Protein AF-A0AAD4M989-F1 (afdb_monomer)

Organism: NCBI:txid376703

InterPro domains:
  IPR032474 Protein argonaute, N-terminal [PF16486] (42-144)

Mean predicted aligned error: 13.22 Å

Structure (mmCIF, N/CA/C/O backbone):
data_AF-A0AAD4M989-F1
#
_entry.id   AF-A0AAD4M989-F1
#
loop_
_atom_site.group_PDB
_atom_site.id
_atom_site.type_symbol
_atom_site.label_atom_id
_atom_site.label_alt_id
_atom_site.label_comp_id
_atom_site.label_asym_id
_atom_site.label_entity_id
_atom_site.label_seq_id
_atom_site.pdbx_PDB_ins_code
_atom_site.Cartn_x
_atom_site.Cartn_y
_atom_site.Cartn_z
_atom_site.occupancy
_atom_site.B_iso_or_equiv
_atom_site.auth_seq_id
_atom_site.auth_comp_id
_atom_site.auth_asym_id
_atom_site.auth_atom_id
_atom_site.pdbx_PDB_model_num
ATOM 1 N N . MET A 1 1 ? 25.998 6.256 -43.152 1.00 33.91 1 MET A N 1
ATOM 2 C CA . MET A 1 1 ? 26.712 5.054 -42.672 1.00 33.91 1 MET A CA 1
ATOM 3 C C . MET A 1 1 ? 26.173 4.771 -41.276 1.00 33.91 1 MET A C 1
ATOM 5 O O . MET A 1 1 ? 26.573 5.431 -40.330 1.00 33.91 1 MET A O 1
ATOM 9 N N . THR A 1 2 ? 25.138 3.936 -41.175 1.00 32.34 2 THR A N 1
ATOM 10 C CA . THR A 1 2 ? 24.355 3.760 -39.940 1.00 32.34 2 THR A CA 1
ATOM 11 C C . THR A 1 2 ? 24.764 2.438 -39.306 1.00 32.34 2 THR A C 1
ATOM 13 O O . THR A 1 2 ? 24.527 1.381 -39.882 1.00 32.34 2 THR A O 1
ATOM 16 N N . VAL A 1 3 ? 25.445 2.500 -38.164 1.00 32.88 3 VAL A N 1
ATOM 17 C CA . VAL A 1 3 ? 25.962 1.323 -37.456 1.00 32.88 3 VAL A CA 1
ATOM 18 C C . VAL A 1 3 ? 24.853 0.767 -36.564 1.00 32.88 3 VAL A C 1
ATOM 20 O O . VAL A 1 3 ? 24.544 1.344 -35.525 1.00 32.88 3 VAL A O 1
ATOM 23 N N . SER A 1 4 ? 24.231 -0.343 -36.970 1.00 34.22 4 SER A N 1
ATOM 24 C CA . SER A 1 4 ? 23.352 -1.128 -36.098 1.00 34.22 4 SER A CA 1
ATOM 25 C C . SER A 1 4 ? 24.195 -2.086 -35.258 1.00 34.22 4 SER A C 1
ATOM 27 O O . SER A 1 4 ? 24.933 -2.904 -35.809 1.00 34.22 4 SER A O 1
ATOM 29 N N . LEU A 1 5 ? 24.085 -2.003 -33.933 1.00 33.62 5 LEU A N 1
ATOM 30 C CA . LEU A 1 5 ? 24.756 -2.934 -33.026 1.00 33.62 5 LEU A CA 1
ATOM 31 C C . LEU A 1 5 ? 24.128 -4.339 -33.132 1.00 33.62 5 LEU A C 1
ATOM 33 O O . LEU A 1 5 ? 22.901 -4.450 -33.173 1.00 33.62 5 LEU A O 1
ATOM 37 N N . PRO A 1 6 ? 24.933 -5.417 -33.154 1.00 37.16 6 PRO A N 1
ATOM 38 C CA . PRO A 1 6 ? 24.417 -6.775 -33.254 1.00 37.16 6 PRO A CA 1
ATOM 39 C C . PRO A 1 6 ? 23.779 -7.226 -31.932 1.00 37.16 6 PRO A C 1
ATOM 41 O O . PRO A 1 6 ? 24.399 -7.180 -30.867 1.00 37.16 6 PRO A O 1
ATOM 44 N N . VAL A 1 7 ? 22.539 -7.711 -32.010 1.00 48.78 7 VAL A N 1
ATOM 45 C CA . VAL A 1 7 ? 21.840 -8.375 -30.902 1.00 48.78 7 VAL A CA 1
ATOM 46 C C . VAL A 1 7 ? 22.445 -9.771 -30.715 1.00 48.78 7 VAL A C 1
ATOM 48 O O . VAL A 1 7 ? 22.460 -10.577 -31.644 1.00 48.78 7 VAL A O 1
ATOM 51 N N . ARG A 1 8 ? 22.975 -10.057 -29.518 1.00 39.03 8 ARG A N 1
ATOM 52 C CA . ARG A 1 8 ? 23.559 -11.367 -29.175 1.00 39.03 8 ARG A CA 1
ATOM 53 C C . ARG A 1 8 ? 22.481 -12.464 -29.186 1.00 39.03 8 ARG A C 1
ATOM 55 O O . ARG A 1 8 ? 21.435 -12.266 -28.566 1.00 39.03 8 ARG A O 1
ATOM 62 N N . PRO A 1 9 ? 22.724 -13.629 -29.811 1.00 46.66 9 PRO A N 1
ATOM 63 C CA . PRO A 1 9 ? 21.763 -14.719 -29.805 1.00 46.66 9 PRO A CA 1
ATOM 64 C C . PRO A 1 9 ? 21.856 -15.526 -28.504 1.00 46.66 9 PRO A C 1
ATOM 66 O O . PRO A 1 9 ? 22.945 -15.832 -28.022 1.00 46.66 9 PRO A O 1
ATOM 69 N N . GLY A 1 10 ? 20.690 -15.926 -27.990 1.00 51.00 10 GLY A N 1
ATOM 70 C CA . GLY A 1 10 ? 20.544 -17.116 -27.153 1.00 51.00 10 GLY A CA 1
ATOM 71 C C . GLY A 1 10 ? 20.630 -16.924 -25.639 1.00 51.00 10 GLY A C 1
ATOM 72 O O . GLY A 1 10 ? 21.523 -17.467 -25.003 1.00 51.00 10 GLY A O 1
ATOM 73 N N . PHE A 1 11 ? 19.622 -16.289 -25.039 1.00 40.22 11 PHE A N 1
ATOM 74 C CA . PHE A 1 11 ? 19.143 -16.703 -23.717 1.00 40.22 11 PHE A CA 1
ATOM 75 C C . PHE A 1 11 ? 17.651 -17.007 -23.837 1.00 40.22 11 PHE A C 1
ATOM 77 O O . PHE A 1 11 ? 16.871 -16.150 -24.251 1.00 40.22 11 PHE A O 1
ATOM 84 N N . ARG A 1 12 ? 17.248 -18.243 -23.514 1.00 35.94 12 ARG A N 1
ATOM 85 C CA . ARG A 1 12 ? 15.832 -18.576 -23.328 1.00 35.94 12 ARG A CA 1
ATOM 86 C C . ARG A 1 12 ? 15.358 -17.808 -22.100 1.00 35.94 12 ARG A C 1
ATOM 88 O O . ARG A 1 12 ? 15.589 -18.239 -20.973 1.00 35.94 12 ARG A O 1
ATOM 95 N N . PHE A 1 13 ? 14.753 -16.648 -22.320 1.00 40.03 13 PHE A N 1
ATOM 96 C CA . PHE A 1 13 ? 14.030 -15.951 -21.272 1.00 40.03 13 PHE A CA 1
ATOM 97 C C . PHE A 1 13 ? 12.900 -16.877 -20.826 1.00 40.03 13 PHE A C 1
ATOM 99 O O . PHE A 1 13 ? 12.037 -17.238 -21.623 1.00 40.03 13 PHE A O 1
ATOM 106 N N . PHE A 1 14 ? 12.919 -17.292 -19.559 1.00 35.47 14 PHE A N 1
ATOM 107 C CA . PHE A 1 14 ? 11.687 -17.709 -18.905 1.00 35.47 14 PHE A CA 1
ATOM 108 C C . PHE A 1 14 ? 10.694 -16.567 -19.118 1.00 35.47 14 PHE A C 1
ATOM 110 O O . PHE A 1 14 ? 10.948 -15.444 -18.677 1.00 35.47 14 PHE A O 1
ATOM 117 N N . GLU A 1 15 ? 9.615 -16.829 -19.853 1.00 40.53 15 GLU A N 1
ATOM 118 C CA . GLU A 1 15 ? 8.583 -15.846 -20.168 1.00 40.53 15 GLU A CA 1
ATOM 119 C C . GLU A 1 15 ? 7.750 -15.592 -18.900 1.00 40.53 15 GLU A C 1
ATOM 121 O O . GLU A 1 15 ? 6.617 -16.035 -18.728 1.00 40.53 15 GLU A O 1
ATOM 126 N N . LEU A 1 16 ? 8.370 -14.925 -17.927 1.00 47.59 16 LEU A N 1
ATOM 127 C CA . LEU A 1 16 ? 7.715 -14.428 -16.732 1.00 47.59 16 LEU A CA 1
ATOM 128 C C . LEU A 1 16 ? 6.829 -13.272 -17.179 1.00 47.59 16 LEU A C 1
ATOM 130 O O . LEU A 1 16 ? 7.288 -12.141 -17.342 1.00 47.59 16 LEU A O 1
ATOM 134 N N . HIS A 1 17 ? 5.550 -13.568 -17.399 1.00 59.62 17 HIS A N 1
ATOM 135 C CA . HIS A 1 17 ? 4.503 -12.569 -17.584 1.00 59.62 17 HIS A CA 1
ATOM 136 C C . HIS A 1 17 ? 4.255 -11.833 -16.262 1.00 59.62 17 HIS A C 1
ATOM 138 O O . HIS A 1 17 ? 3.246 -12.040 -15.587 1.00 59.62 17 HIS A O 1
ATOM 144 N N . LEU A 1 18 ? 5.195 -10.971 -15.868 1.00 67.81 18 LEU A N 1
ATOM 145 C CA . LEU A 1 18 ? 5.050 -10.154 -14.674 1.00 67.81 18 LEU A CA 1
ATOM 146 C C . LEU A 1 18 ? 4.124 -8.977 -14.989 1.00 67.81 18 LEU A C 1
ATOM 148 O O . LEU A 1 18 ? 4.483 -8.044 -15.716 1.00 67.81 18 LEU A O 1
ATOM 152 N N . ARG A 1 19 ? 2.909 -9.039 -14.442 1.00 76.94 19 ARG A N 1
ATOM 153 C CA . ARG A 1 19 ? 1.973 -7.915 -14.431 1.00 76.94 19 ARG A CA 1
ATOM 154 C C . ARG A 1 19 ? 2.134 -7.151 -13.131 1.00 76.94 19 ARG A C 1
ATOM 156 O O . ARG A 1 19 ? 1.837 -7.671 -12.056 1.00 76.94 19 ARG A O 1
ATOM 163 N N . LEU A 1 20 ? 2.596 -5.919 -13.254 1.00 80.81 20 LEU A N 1
ATOM 164 C CA . LEU A 1 20 ? 2.723 -4.987 -12.154 1.00 80.81 20 LEU A CA 1
ATOM 165 C C . LEU A 1 20 ? 1.512 -4.065 -12.145 1.00 80.81 20 LEU A C 1
ATOM 167 O O . LEU A 1 20 ? 1.184 -3.463 -13.166 1.00 80.81 20 LEU A O 1
ATOM 171 N N . ILE A 1 21 ? 0.861 -3.922 -11.000 1.00 82.81 21 ILE A N 1
ATOM 172 C CA . ILE A 1 21 ? -0.245 -2.979 -10.852 1.00 82.81 21 ILE A CA 1
ATOM 173 C C . ILE A 1 21 ? 0.175 -1.882 -9.893 1.00 82.81 21 ILE A C 1
ATOM 175 O O . ILE A 1 21 ? 0.617 -2.154 -8.778 1.00 82.81 21 ILE A O 1
ATOM 179 N N . LEU A 1 22 ? 0.030 -0.644 -10.358 1.00 83.19 22 LEU A N 1
ATOM 180 C CA . LEU A 1 22 ? 0.234 0.555 -9.566 1.00 83.19 22 LEU A CA 1
ATOM 181 C C . LEU A 1 22 ? -1.104 0.993 -8.975 1.00 83.19 22 LEU A C 1
ATOM 183 O O . LEU A 1 22 ? -2.080 1.238 -9.692 1.00 83.19 22 LEU A O 1
ATOM 187 N N . VAL A 1 23 ? -1.112 1.126 -7.658 1.00 82.75 23 VAL A N 1
ATOM 188 C CA . VAL A 1 23 ? -2.238 1.580 -6.855 1.00 82.75 23 VAL A CA 1
ATOM 189 C C . VAL A 1 23 ? -1.796 2.808 -6.072 1.00 82.75 23 VAL A C 1
ATOM 191 O O . VAL A 1 23 ? -0.762 2.794 -5.402 1.00 82.75 23 VAL A O 1
ATOM 194 N N . THR A 1 24 ? -2.586 3.874 -6.135 1.00 86.25 24 THR A N 1
ATOM 195 C CA . THR A 1 24 ? -2.405 5.028 -5.259 1.00 86.25 24 THR A CA 1
ATOM 196 C C . THR A 1 24 ? -3.097 4.780 -3.931 1.00 86.25 24 THR A C 1
ATOM 198 O O . THR A 1 24 ? -4.236 4.316 -3.878 1.00 86.25 24 THR A O 1
ATOM 201 N N . VAL A 1 25 ? -2.385 5.112 -2.863 1.00 83.06 25 VAL A N 1
ATOM 202 C CA . VAL A 1 25 ? -2.817 5.019 -1.476 1.00 83.06 25 VAL A CA 1
ATOM 203 C C . VAL A 1 25 ? -3.028 6.426 -0.943 1.00 83.06 25 VAL A C 1
ATOM 205 O O . VAL A 1 25 ? -2.108 7.245 -0.940 1.00 83.06 25 VAL A O 1
ATOM 208 N N . VAL A 1 26 ? -4.232 6.683 -0.445 1.00 84.69 26 VAL A N 1
ATOM 209 C CA . VAL A 1 26 ? -4.550 7.867 0.354 1.00 84.69 26 VAL A CA 1
ATOM 210 C C . VAL A 1 26 ? -4.881 7.397 1.760 1.00 84.69 26 VAL A C 1
ATOM 212 O O . VAL A 1 26 ? -5.740 6.534 1.940 1.00 84.69 26 VAL A O 1
ATOM 215 N N . ILE A 1 27 ? -4.174 7.935 2.751 1.00 81.44 27 ILE A N 1
ATOM 216 C CA . ILE A 1 27 ? -4.373 7.598 4.159 1.00 81.44 27 ILE A CA 1
ATOM 217 C C . ILE A 1 27 ? -4.834 8.859 4.883 1.00 81.44 27 ILE A C 1
ATOM 219 O O . ILE A 1 27 ? -4.138 9.871 4.878 1.00 81.44 27 ILE A O 1
ATOM 223 N N . SER A 1 28 ? -5.990 8.780 5.533 1.00 82.75 28 SER A N 1
ATOM 224 C CA . SER A 1 28 ? -6.581 9.881 6.296 1.00 82.75 28 SER A CA 1
ATOM 225 C C . SER A 1 28 ? -6.987 9.401 7.695 1.00 82.75 28 SER A C 1
ATOM 227 O O . SER A 1 28 ? -7.548 8.305 7.809 1.00 82.75 28 SER A O 1
ATOM 229 N N . PRO A 1 29 ? -6.745 10.171 8.770 1.00 80.25 29 PRO A N 1
ATOM 230 C CA . PRO A 1 29 ? -7.261 9.834 10.093 1.00 80.25 29 PRO A CA 1
ATOM 231 C C . PRO A 1 29 ? -8.792 9.858 10.087 1.00 80.25 29 PRO A C 1
ATOM 233 O O . PRO A 1 29 ? -9.394 10.753 9.505 1.00 80.25 29 PRO A O 1
ATOM 236 N N . VAL A 1 30 ? -9.434 8.908 10.770 1.00 78.94 30 VAL A N 1
ATOM 237 C CA . VAL A 1 30 ? -10.907 8.873 10.867 1.00 78.94 30 VAL A CA 1
ATOM 238 C C . VAL A 1 30 ? -11.438 9.971 11.800 1.00 78.94 30 VAL A C 1
ATOM 240 O O . VAL A 1 30 ? -12.554 10.446 11.620 1.00 78.94 30 VAL A O 1
ATOM 243 N N . ALA A 1 31 ? -10.641 10.377 12.793 1.00 68.88 31 ALA A N 1
ATOM 244 C CA . ALA A 1 31 ? -11.017 11.370 13.801 1.00 68.88 31 ALA A CA 1
ATOM 245 C C . ALA A 1 31 ? -10.869 12.835 13.343 1.00 68.88 31 ALA A C 1
ATOM 247 O O . ALA A 1 31 ? -11.414 13.731 13.985 1.00 68.88 31 ALA A O 1
ATOM 248 N N . GLU A 1 32 ? -10.117 13.099 12.272 1.00 58.28 32 GLU A N 1
ATOM 249 C CA . GLU A 1 32 ? -9.913 14.454 11.750 1.00 58.28 32 GLU A CA 1
ATOM 250 C C . GLU A 1 32 ? -10.941 14.778 10.659 1.00 58.28 32 GLU A C 1
ATOM 252 O O . GLU A 1 32 ? -11.488 13.879 10.021 1.00 58.28 32 GLU A O 1
ATOM 257 N N . ARG A 1 33 ? -11.236 16.073 10.466 1.00 57.25 33 ARG A N 1
ATOM 258 C CA . ARG A 1 33 ? -12.251 16.546 9.507 1.00 57.25 33 ARG A CA 1
ATOM 259 C C . ARG A 1 33 ? -12.088 15.846 8.144 1.00 57.25 33 ARG A C 1
ATOM 261 O O . ARG A 1 33 ? -10.970 15.828 7.621 1.00 57.25 33 ARG A O 1
ATOM 268 N N . PRO A 1 34 ? -13.174 15.314 7.549 1.00 51.75 34 PRO A N 1
ATOM 269 C CA . PRO A 1 34 ? -13.103 14.656 6.250 1.00 51.75 34 PRO A CA 1
ATOM 270 C C . PRO A 1 34 ? -12.518 15.626 5.214 1.00 51.75 34 PRO A C 1
ATOM 272 O O . PRO A 1 34 ? -13.030 16.729 5.044 1.00 51.75 34 PRO A O 1
ATOM 275 N N . GLY A 1 35 ? -11.425 15.224 4.557 1.00 53.75 35 GLY A N 1
ATOM 276 C CA . GLY A 1 35 ? -10.791 15.990 3.476 1.00 53.75 35 GLY A CA 1
ATOM 277 C C . GLY A 1 35 ? -9.409 16.580 3.773 1.00 53.75 35 GLY A C 1
ATOM 278 O O . GLY A 1 35 ? -8.826 17.183 2.875 1.00 53.75 35 GLY A O 1
ATOM 279 N N . ARG A 1 36 ? -8.846 16.409 4.980 1.00 58.91 36 ARG A N 1
ATOM 280 C CA . ARG A 1 36 ? -7.435 16.751 5.227 1.00 58.91 36 ARG A CA 1
ATOM 281 C C . ARG A 1 36 ? -6.552 15.520 5.032 1.00 58.91 36 ARG A C 1
ATOM 283 O O . ARG A 1 36 ? -6.504 14.641 5.890 1.00 58.91 36 ARG A O 1
ATOM 290 N N . ASP A 1 37 ? -5.840 15.481 3.911 1.00 59.16 37 ASP A N 1
ATOM 291 C CA . ASP A 1 37 ? -4.733 14.546 3.721 1.00 59.16 37 ASP A CA 1
ATOM 292 C C . ASP A 1 37 ? -3.672 14.856 4.781 1.00 59.16 37 ASP A C 1
ATOM 294 O O . ASP A 1 37 ? -3.070 15.933 4.789 1.00 59.16 37 ASP A O 1
ATOM 298 N N . VAL A 1 38 ? -3.464 13.928 5.711 1.00 64.50 38 VAL A N 1
ATOM 299 C CA . VAL A 1 38 ? -2.363 14.042 6.663 1.00 64.50 38 VAL A CA 1
ATOM 300 C C . VAL A 1 38 ? -1.123 13.504 5.979 1.00 64.50 38 VAL A C 1
ATOM 302 O O . VAL A 1 38 ? -1.069 12.335 5.594 1.00 64.50 38 VAL A O 1
ATOM 305 N N . GLU A 1 39 ? -0.114 14.358 5.827 1.00 66.06 39 GLU A N 1
ATOM 306 C CA . GLU A 1 39 ? 1.196 13.926 5.359 1.00 66.06 39 GLU A CA 1
ATOM 307 C C . GLU A 1 39 ? 1.836 13.051 6.445 1.00 66.06 39 GLU A C 1
ATOM 309 O O . GLU A 1 39 ? 2.411 13.521 7.427 1.00 66.06 39 GLU A O 1
ATOM 314 N N . LEU A 1 40 ? 1.637 11.739 6.321 1.00 70.38 40 LEU A N 1
ATOM 315 C CA . LEU A 1 40 ? 2.178 10.767 7.257 1.00 70.38 40 LEU A CA 1
ATOM 316 C C . LEU A 1 40 ? 3.672 10.584 7.011 1.00 70.38 40 LEU A C 1
ATOM 318 O O . LEU A 1 40 ? 4.133 10.486 5.874 1.00 70.38 40 LEU A O 1
ATOM 322 N N . ASN A 1 41 ? 4.431 10.460 8.101 1.00 81.19 41 ASN A N 1
ATOM 323 C CA . ASN A 1 41 ? 5.818 10.038 7.992 1.00 81.19 41 ASN A CA 1
ATOM 324 C C . ASN A 1 41 ? 5.891 8.630 7.362 1.00 81.19 41 ASN A C 1
ATOM 326 O O . ASN A 1 41 ? 5.007 7.788 7.559 1.00 81.19 41 ASN A O 1
ATOM 330 N N . SER A 1 42 ? 6.958 8.371 6.601 1.00 80.19 42 SER A N 1
ATOM 331 C CA . SER A 1 42 ? 7.077 7.131 5.818 1.00 80.19 42 SER A CA 1
ATOM 332 C C . SER A 1 42 ? 6.979 5.876 6.688 1.00 80.19 42 SER A C 1
ATOM 334 O O . SER A 1 42 ? 6.339 4.896 6.308 1.00 80.19 42 SER A O 1
ATOM 336 N N . ARG A 1 43 ? 7.539 5.921 7.901 1.00 79.81 43 ARG A N 1
ATOM 337 C CA . ARG A 1 43 ? 7.482 4.814 8.861 1.00 79.81 43 ARG A CA 1
ATOM 338 C C . ARG A 1 43 ? 6.047 4.459 9.255 1.00 79.81 43 ARG A C 1
ATOM 340 O O . ARG A 1 43 ? 5.646 3.308 9.129 1.00 79.81 43 ARG A O 1
ATOM 347 N N . ARG A 1 44 ? 5.258 5.442 9.688 1.00 83.31 44 ARG A N 1
ATOM 348 C CA . ARG A 1 44 ? 3.867 5.242 10.109 1.00 83.31 44 ARG A CA 1
ATOM 349 C C . ARG A 1 44 ? 3.002 4.793 8.938 1.00 83.31 44 ARG A C 1
ATOM 351 O O . ARG A 1 44 ? 2.131 3.951 9.122 1.00 83.31 44 ARG A O 1
ATOM 358 N N . GLY A 1 45 ? 3.281 5.288 7.730 1.00 87.25 45 GLY A N 1
ATOM 359 C CA . GLY A 1 45 ? 2.667 4.780 6.504 1.00 87.25 45 GLY A CA 1
ATOM 360 C C . GLY A 1 45 ? 2.926 3.282 6.297 1.00 87.25 45 GLY A C 1
ATOM 361 O O . GLY A 1 45 ? 1.983 2.524 6.072 1.00 87.25 45 GLY A O 1
ATOM 362 N N . HIS A 1 46 ? 4.181 2.835 6.426 1.00 86.25 46 HIS A N 1
ATOM 363 C CA . HIS A 1 46 ? 4.530 1.413 6.341 1.00 86.25 46 HIS A CA 1
ATOM 364 C C . HIS A 1 46 ? 3.849 0.577 7.428 1.00 86.25 46 HIS A C 1
ATOM 366 O O . HIS A 1 46 ? 3.336 -0.491 7.116 1.00 86.25 46 HIS A O 1
ATOM 372 N N . GLU A 1 47 ? 3.795 1.054 8.672 1.00 86.88 47 GLU A N 1
ATOM 373 C CA . GLU A 1 47 ? 3.128 0.352 9.779 1.00 86.88 47 GLU A CA 1
ATOM 374 C C . GLU A 1 47 ? 1.622 0.171 9.511 1.00 86.88 47 GLU A C 1
ATOM 376 O O . GLU A 1 47 ? 1.088 -0.930 9.662 1.00 86.88 47 GLU A O 1
ATOM 381 N N . ILE A 1 48 ? 0.947 1.225 9.040 1.00 89.88 48 ILE A N 1
ATOM 382 C CA . ILE A 1 48 ? -0.482 1.196 8.695 1.00 89.88 48 ILE A CA 1
ATOM 383 C C . ILE A 1 48 ? -0.746 0.223 7.540 1.00 89.88 48 ILE A C 1
ATOM 385 O O . ILE A 1 48 ? -1.649 -0.610 7.626 1.00 89.88 48 ILE A O 1
ATOM 389 N N . ILE A 1 49 ? 0.053 0.284 6.470 1.00 89.88 49 ILE A N 1
ATOM 390 C CA . ILE A 1 49 ? -0.110 -0.604 5.313 1.00 89.88 49 ILE A CA 1
ATOM 391 C C . ILE A 1 49 ? 0.268 -2.045 5.655 1.00 89.88 49 ILE A C 1
ATOM 393 O O . ILE A 1 49 ? -0.414 -2.973 5.229 1.00 89.88 49 ILE A O 1
ATOM 397 N N . HIS A 1 50 ? 1.290 -2.264 6.478 1.00 89.62 50 HIS A N 1
ATOM 398 C CA . HIS A 1 50 ? 1.617 -3.593 6.984 1.00 89.62 50 HIS A CA 1
ATOM 399 C C . HIS A 1 50 ? 0.434 -4.186 7.758 1.00 89.62 50 HIS A C 1
ATOM 401 O O . HIS A 1 50 ? 0.081 -5.349 7.562 1.00 89.62 50 HIS A O 1
ATOM 407 N N . ARG A 1 51 ? -0.225 -3.389 8.603 1.00 90.06 51 ARG A N 1
ATOM 408 C CA . ARG A 1 51 ? -1.403 -3.824 9.359 1.00 90.06 51 ARG A CA 1
ATOM 409 C C . ARG A 1 51 ? -2.616 -4.080 8.461 1.00 90.06 51 ARG A C 1
ATOM 411 O O . ARG A 1 51 ? -3.294 -5.089 8.649 1.00 90.06 51 ARG A O 1
ATOM 418 N N . LEU A 1 52 ? -2.829 -3.248 7.438 1.00 91.81 52 LEU A N 1
ATOM 419 C CA . LEU A 1 52 ? -3.845 -3.476 6.407 1.00 91.81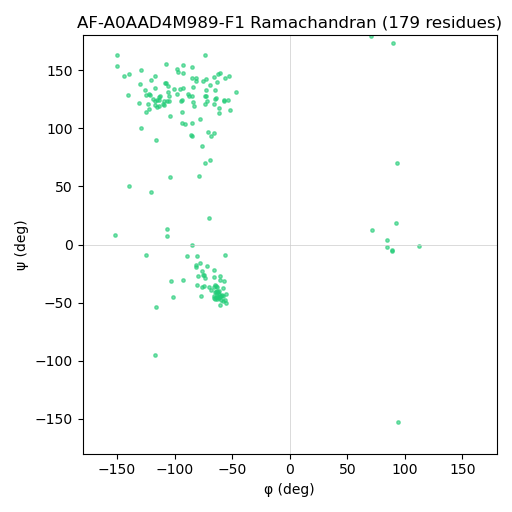 52 LEU A CA 1
ATOM 420 C C . LEU A 1 52 ? -3.663 -4.844 5.735 1.00 91.81 52 LEU A C 1
ATOM 422 O O . LEU A 1 52 ? -4.615 -5.615 5.642 1.00 91.81 52 LEU A O 1
ATOM 426 N N . GLN A 1 53 ? -2.442 -5.147 5.289 1.00 91.75 53 GLN A N 1
ATOM 427 C CA . GLN A 1 53 ? -2.148 -6.360 4.524 1.00 91.75 53 GLN A CA 1
ATOM 428 C C . GLN A 1 53 ? -2.135 -7.639 5.369 1.00 91.75 53 GLN A C 1
ATOM 430 O O . GLN A 1 53 ? -2.367 -8.712 4.827 1.00 91.75 53 GLN A O 1
ATOM 435 N N . ASN A 1 54 ? -1.848 -7.555 6.671 1.00 87.31 54 ASN A N 1
ATOM 436 C CA . ASN A 1 54 ? -1.712 -8.743 7.523 1.00 87.31 54 ASN A CA 1
ATOM 437 C C . ASN A 1 54 ? -2.915 -9.008 8.429 1.00 87.31 54 ASN A C 1
ATOM 439 O O . ASN A 1 54 ? -3.183 -10.164 8.738 1.00 87.31 54 ASN A O 1
ATOM 443 N N . ILE A 1 55 ? -3.610 -7.960 8.877 1.00 87.62 55 ILE A N 1
ATOM 444 C CA . ILE A 1 55 ? -4.653 -8.073 9.905 1.00 87.62 55 ILE A CA 1
ATOM 445 C C . ILE A 1 55 ? -6.014 -7.695 9.328 1.00 87.62 55 ILE A C 1
ATOM 447 O O . ILE A 1 55 ? -6.955 -8.475 9.415 1.00 87.62 55 ILE A O 1
ATOM 451 N N . THR A 1 56 ? -6.133 -6.514 8.716 1.00 88.69 56 THR A N 1
ATOM 452 C CA . THR A 1 56 ? -7.445 -5.984 8.310 1.00 88.69 56 THR A CA 1
ATOM 453 C C . THR A 1 56 ? -7.993 -6.638 7.042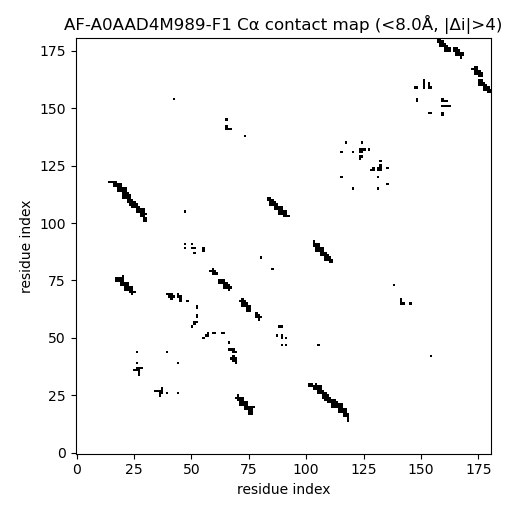 1.00 88.69 56 THR A C 1
ATOM 455 O O . THR A 1 56 ? -9.176 -6.956 6.985 1.00 88.69 56 THR A O 1
ATOM 458 N N . ALA A 1 57 ? -7.162 -6.824 6.014 1.00 90.94 57 ALA A N 1
ATOM 459 C CA . ALA A 1 57 ? -7.599 -7.316 4.708 1.00 90.94 57 ALA A CA 1
ATOM 460 C C . ALA A 1 57 ? -6.617 -8.325 4.070 1.00 90.94 57 ALA A C 1
ATOM 462 O O . ALA A 1 57 ? -6.279 -8.185 2.892 1.00 90.94 57 ALA A O 1
ATOM 463 N N . PRO A 1 58 ? -6.171 -9.379 4.784 1.00 89.50 58 PRO A N 1
ATOM 464 C CA . PRO A 1 58 ? -5.178 -10.319 4.256 1.00 89.50 58 PRO A CA 1
ATOM 465 C C . PRO A 1 58 ? -5.633 -11.045 2.983 1.00 89.50 58 PRO A C 1
ATOM 467 O O . PRO A 1 58 ? -4.825 -11.329 2.104 1.00 89.50 58 PRO A O 1
ATOM 470 N N . ALA A 1 59 ? -6.938 -11.283 2.828 1.00 88.75 59 ALA A N 1
ATOM 471 C CA . ALA A 1 59 ? -7.491 -11.914 1.631 1.00 88.75 59 ALA A CA 1
ATOM 472 C C . ALA A 1 59 ? -7.342 -11.053 0.360 1.00 88.75 59 ALA A C 1
ATOM 474 O O . ALA A 1 59 ? -7.262 -11.606 -0.739 1.00 88.75 59 ALA A O 1
ATOM 475 N N . VAL A 1 60 ? -7.293 -9.721 0.501 1.00 88.31 60 VAL A N 1
ATOM 476 C CA . VAL A 1 60 ? -7.138 -8.775 -0.619 1.00 88.31 60 VAL A CA 1
ATOM 477 C C . VAL A 1 60 ? -5.691 -8.744 -1.114 1.00 88.31 60 VAL A C 1
ATOM 479 O O . VAL A 1 60 ? -5.457 -8.651 -2.320 1.00 88.31 60 VAL A O 1
ATOM 482 N N . PHE A 1 61 ? -4.736 -8.868 -0.189 1.00 87.88 61 PHE A N 1
ATOM 483 C CA . PHE A 1 61 ? -3.295 -8.736 -0.419 1.00 87.88 61 PHE A CA 1
ATOM 484 C C . PHE A 1 61 ? -2.585 -10.090 -0.445 1.00 87.88 61 PHE A C 1
ATOM 486 O O . PHE A 1 61 ? -1.657 -10.348 0.323 1.00 87.88 61 PHE A O 1
ATOM 493 N N . ASN A 1 62 ? -3.028 -10.957 -1.354 1.00 81.75 62 ASN A N 1
ATOM 494 C CA . ASN A 1 62 ? -2.383 -12.238 -1.608 1.00 81.75 62 ASN A CA 1
ATOM 495 C C . ASN A 1 62 ? -2.116 -12.409 -3.116 1.00 81.75 62 ASN A C 1
ATOM 497 O O . ASN A 1 62 ? -3.056 -12.745 -3.845 1.00 81.75 62 ASN A O 1
ATOM 501 N N . PRO A 1 63 ? -0.877 -12.179 -3.598 1.00 81.69 63 PRO A N 1
ATOM 502 C CA . PRO A 1 63 ? 0.348 -11.889 -2.836 1.00 81.69 63 PRO A CA 1
ATOM 503 C C . PRO A 1 63 ? 0.397 -10.466 -2.243 1.00 81.69 63 PRO A C 1
ATOM 505 O O . PRO A 1 63 ? -0.344 -9.576 -2.664 1.00 81.69 63 PRO A O 1
ATOM 508 N N . ARG A 1 64 ? 1.287 -10.248 -1.260 1.00 85.62 64 ARG A N 1
ATOM 509 C CA . ARG A 1 64 ? 1.485 -8.937 -0.613 1.00 85.62 64 ARG A CA 1
ATOM 510 C C . ARG A 1 64 ? 1.963 -7.882 -1.615 1.00 85.62 64 ARG A C 1
ATOM 512 O O . ARG A 1 64 ? 2.721 -8.175 -2.538 1.00 85.62 64 ARG A O 1
ATOM 519 N N . ALA A 1 65 ? 1.541 -6.645 -1.394 1.00 87.19 65 ALA A N 1
ATOM 520 C CA . ALA A 1 65 ? 1.912 -5.480 -2.178 1.00 87.19 65 ALA A CA 1
ATOM 521 C C . ALA A 1 65 ? 3.061 -4.690 -1.526 1.00 87.19 65 ALA A C 1
ATOM 523 O O . ALA A 1 65 ? 3.188 -4.612 -0.301 1.00 87.19 65 ALA A O 1
ATOM 524 N N . PHE A 1 66 ? 3.881 -4.064 -2.362 1.00 85.75 66 PHE A N 1
ATOM 525 C CA . PHE A 1 66 ? 5.043 -3.276 -1.982 1.00 85.75 66 PHE A CA 1
ATOM 526 C C . PHE A 1 66 ? 4.682 -1.799 -1.883 1.00 85.75 66 PHE A C 1
ATOM 528 O O . PHE A 1 66 ? 4.201 -1.207 -2.846 1.00 85.75 66 PHE A O 1
ATOM 535 N N . PHE A 1 67 ? 4.925 -1.195 -0.726 1.00 86.38 67 PHE A N 1
ATOM 536 C CA . PHE A 1 67 ? 4.611 0.207 -0.468 1.00 86.38 67 PHE A CA 1
ATOM 537 C C . PHE A 1 67 ? 5.887 1.046 -0.426 1.00 86.38 67 PHE A C 1
ATOM 539 O O . PHE A 1 67 ? 6.877 0.623 0.160 1.00 86.38 67 PHE A O 1
ATOM 546 N N . ASP A 1 68 ? 5.843 2.238 -1.019 1.00 81.44 68 ASP A N 1
ATOM 547 C CA . ASP A 1 68 ? 6.953 3.207 -1.018 1.00 81.44 68 ASP A CA 1
ATOM 548 C C . ASP A 1 68 ? 7.042 4.020 0.296 1.00 81.44 68 ASP A C 1
ATOM 550 O O . ASP A 1 68 ? 7.981 4.773 0.547 1.00 81.44 68 ASP A O 1
ATOM 554 N N . GLY A 1 69 ? 6.028 3.923 1.162 1.00 78.88 69 GLY A N 1
ATOM 555 C CA . GLY A 1 69 ? 5.937 4.733 2.381 1.00 78.8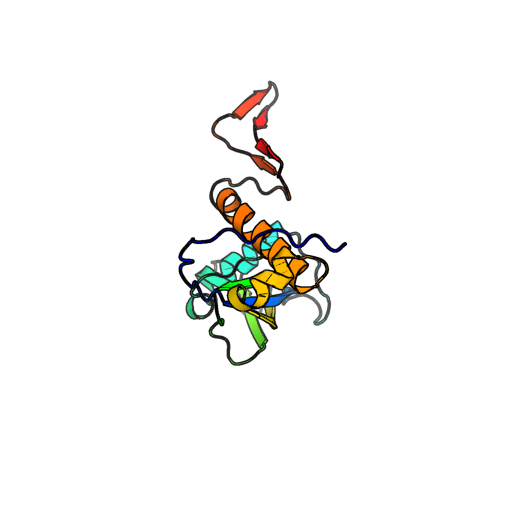8 69 GLY A CA 1
ATOM 556 C C . GLY A 1 69 ? 5.237 6.076 2.197 1.00 78.88 69 GLY A C 1
ATOM 557 O O . GLY A 1 69 ? 5.040 6.788 3.175 1.00 78.88 69 GLY A O 1
ATOM 558 N N . LYS A 1 70 ? 4.858 6.433 0.965 1.00 81.75 70 LYS A N 1
ATOM 559 C CA . LYS A 1 70 ? 4.138 7.677 0.653 1.00 81.75 70 LYS A CA 1
ATOM 560 C C . LYS A 1 70 ? 2.754 7.400 0.076 1.00 81.75 70 LYS A C 1
ATOM 562 O O . LYS A 1 70 ? 1.806 7.208 0.824 1.00 81.75 70 LYS A O 1
ATOM 567 N N . LYS A 1 71 ? 2.633 7.389 -1.254 1.00 85.62 71 LYS A N 1
ATOM 568 C CA . LYS A 1 71 ? 1.347 7.262 -1.960 1.00 85.62 71 LYS A CA 1
ATOM 569 C C . LYS A 1 71 ? 1.304 6.101 -2.949 1.00 85.62 71 LYS A C 1
ATOM 571 O O . LYS A 1 71 ? 0.234 5.798 -3.452 1.00 85.62 71 LYS A O 1
ATOM 576 N N . ASN A 1 72 ? 2.430 5.445 -3.225 1.00 85.88 72 ASN A N 1
ATOM 577 C CA . ASN A 1 72 ? 2.510 4.410 -4.254 1.00 85.88 72 ASN A CA 1
ATOM 578 C C . ASN A 1 72 ? 2.577 3.017 -3.632 1.00 85.88 72 ASN A C 1
ATOM 580 O O . ASN A 1 72 ? 3.424 2.748 -2.775 1.00 85.88 72 ASN A O 1
ATOM 584 N N . LEU A 1 73 ? 1.690 2.142 -4.098 1.00 88.75 73 LEU A N 1
ATOM 585 C CA . LEU A 1 73 ? 1.621 0.732 -3.753 1.00 88.75 73 LEU A CA 1
ATOM 586 C C . LEU A 1 73 ? 1.655 -0.102 -5.035 1.00 88.75 73 LEU A C 1
ATOM 588 O O . LEU A 1 73 ? 0.930 0.167 -5.988 1.00 88.75 73 LEU A O 1
ATOM 592 N N . PHE A 1 74 ? 2.493 -1.126 -5.042 1.00 88.19 74 PHE A N 1
ATOM 593 C CA . PHE A 1 74 ? 2.748 -1.982 -6.190 1.00 88.19 74 PHE A CA 1
ATOM 594 C C . PHE A 1 74 ? 2.362 -3.420 -5.868 1.00 88.19 74 PHE A C 1
ATOM 596 O O . PHE A 1 74 ? 2.868 -3.982 -4.902 1.00 88.19 74 PHE A O 1
ATOM 603 N N . SER A 1 75 ? 1.510 -4.049 -6.672 1.00 87.44 75 SER A N 1
ATOM 604 C CA . SER A 1 75 ? 1.161 -5.465 -6.504 1.00 87.44 75 SER A CA 1
ATOM 605 C C . SER A 1 75 ? 1.591 -6.302 -7.704 1.00 87.44 75 SER A C 1
ATOM 607 O O . SER A 1 75 ? 1.554 -5.851 -8.853 1.00 87.44 75 SER A O 1
ATOM 609 N N . VAL A 1 76 ? 1.997 -7.543 -7.425 1.00 81.62 76 VAL A N 1
ATOM 610 C CA . VAL A 1 76 ? 2.253 -8.557 -8.452 1.00 81.62 76 VAL A CA 1
ATOM 611 C C . VAL A 1 76 ? 0.910 -9.205 -8.777 1.00 81.62 76 VAL A C 1
ATOM 613 O O . VAL A 1 76 ? 0.456 -10.108 -8.080 1.00 81.62 76 VAL A O 1
ATOM 616 N N . GLY A 1 77 ? 0.244 -8.681 -9.803 1.00 81.75 77 GLY A N 1
ATOM 617 C CA . GLY A 1 77 ? -1.110 -9.071 -10.193 1.00 81.75 77 GLY A CA 1
ATOM 618 C C . GLY A 1 77 ? -2.243 -8.270 -9.525 1.00 81.75 77 GLY A C 1
ATOM 619 O O . GLY A 1 77 ? -1.998 -7.414 -8.666 1.00 81.75 77 GLY A O 1
ATOM 620 N N . PRO A 1 78 ? -3.496 -8.508 -9.966 1.00 81.38 78 PRO A N 1
ATOM 621 C CA . PRO A 1 78 ? -4.695 -7.827 -9.473 1.00 81.38 78 PRO A CA 1
ATOM 622 C C . PRO A 1 78 ? -4.965 -8.131 -8.003 1.00 81.38 78 PRO A C 1
ATOM 624 O O . PRO A 1 78 ? -5.096 -9.287 -7.609 1.00 81.38 78 PRO A O 1
ATOM 627 N N . LEU A 1 79 ? -5.097 -7.069 -7.203 1.00 85.75 79 LEU A N 1
ATOM 628 C CA . LEU A 1 79 ? -5.634 -7.169 -5.848 1.00 85.75 79 LEU A CA 1
ATOM 629 C C . LEU A 1 79 ? -7.103 -7.594 -5.914 1.00 85.75 79 LEU A C 1
ATOM 631 O O . LEU A 1 79 ? -7.843 -7.152 -6.798 1.00 85.75 79 LEU A O 1
ATOM 635 N N . LYS A 1 80 ? -7.544 -8.409 -4.952 1.00 86.12 80 LYS A N 1
ATOM 636 C CA . LYS A 1 80 ? -8.931 -8.904 -4.875 1.00 86.12 80 LYS A CA 1
ATOM 637 C C . LYS A 1 80 ? -9.872 -7.841 -4.296 1.00 86.12 80 LYS A C 1
ATOM 639 O O . LYS A 1 80 ? -10.478 -8.032 -3.247 1.00 86.12 80 LYS A O 1
ATOM 644 N N . MET A 1 81 ? -9.934 -6.690 -4.954 1.00 83.94 81 MET A N 1
ATOM 645 C CA . MET A 1 81 ? -10.791 -5.559 -4.600 1.00 83.94 81 MET A CA 1
ATOM 646 C C . MET A 1 81 ? -12.058 -5.575 -5.459 1.00 83.94 81 MET A C 1
ATOM 648 O O . MET A 1 81 ? -12.038 -6.038 -6.600 1.00 83.94 81 MET A O 1
ATOM 652 N N . GLN A 1 82 ? -13.164 -5.053 -4.926 1.00 77.44 82 GLN A N 1
ATOM 653 C CA . GLN A 1 82 ? -14.398 -4.878 -5.694 1.00 77.44 82 GLN A CA 1
ATOM 654 C C . GLN A 1 82 ? -14.251 -3.662 -6.626 1.00 77.44 82 GLN A C 1
ATOM 656 O O . GLN A 1 82 ? -14.616 -2.544 -6.279 1.00 77.44 82 GLN A O 1
ATOM 661 N N . GLY A 1 83 ? -13.663 -3.877 -7.806 1.00 83.62 83 GLY A N 1
ATOM 662 C CA . GLY A 1 83 ? -13.471 -2.851 -8.835 1.00 83.62 83 GLY A CA 1
ATOM 663 C C . GLY A 1 83 ? -12.108 -2.149 -8.787 1.00 83.62 83 GLY A C 1
ATOM 664 O O . GLY A 1 83 ? -11.104 -2.724 -8.370 1.00 83.62 83 GLY A O 1
ATOM 665 N N . ASN A 1 84 ? -12.065 -0.899 -9.266 1.00 85.62 84 ASN A N 1
ATOM 666 C CA . ASN A 1 84 ? -10.828 -0.113 -9.397 1.00 85.62 84 ASN A CA 1
ATOM 667 C C . ASN A 1 84 ? -10.472 0.700 -8.147 1.00 85.62 84 ASN A C 1
ATOM 669 O O . ASN A 1 84 ? -9.377 1.255 -8.083 1.00 85.62 84 ASN A O 1
ATOM 673 N N . ALA A 1 85 ? -11.368 0.788 -7.167 1.00 88.19 85 ALA A N 1
ATOM 674 C CA . ALA A 1 85 ? -11.110 1.479 -5.917 1.00 88.19 85 ALA A CA 1
ATOM 675 C C . ALA A 1 85 ? -11.696 0.701 -4.741 1.00 88.19 85 ALA A C 1
ATOM 677 O O . ALA A 1 85 ? -12.735 0.061 -4.874 1.00 88.19 85 ALA A O 1
ATOM 678 N N . ALA A 1 86 ? -11.032 0.769 -3.593 1.00 89.81 86 ALA A N 1
ATOM 679 C CA . ALA A 1 86 ? -11.510 0.172 -2.356 1.00 89.81 86 ALA A CA 1
ATOM 680 C C . ALA A 1 86 ? -11.139 1.055 -1.168 1.00 89.81 86 ALA A C 1
ATOM 682 O O . ALA A 1 86 ? -10.074 1.677 -1.148 1.00 89.81 86 ALA A O 1
ATOM 683 N N . GLU A 1 87 ? -12.023 1.098 -0.177 1.00 91.69 87 GLU A N 1
ATOM 684 C CA . GLU A 1 87 ? -11.810 1.834 1.063 1.00 91.69 87 GLU A CA 1
ATOM 685 C C . GLU A 1 87 ? -11.784 0.864 2.243 1.00 91.69 87 GLU A C 1
ATOM 687 O O . GLU A 1 87 ? -12.617 -0.034 2.354 1.00 91.69 87 GLU A O 1
ATOM 692 N N . PHE A 1 88 ? -10.808 1.047 3.126 1.00 91.25 88 PHE A N 1
ATOM 693 C CA . PHE A 1 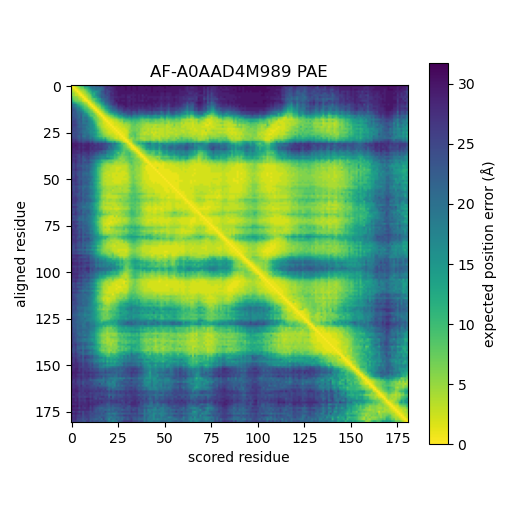88 ? -10.598 0.227 4.312 1.00 91.25 88 PHE A CA 1
ATOM 694 C C . PHE A 1 88 ? -10.465 1.120 5.538 1.00 91.25 88 PHE A C 1
ATOM 696 O O . PHE A 1 88 ? -9.958 2.239 5.451 1.00 91.25 88 PHE A O 1
ATOM 703 N N . VAL A 1 89 ? -10.869 0.610 6.698 1.00 91.00 89 VAL A N 1
ATOM 704 C CA . VAL A 1 89 ? -10.608 1.253 7.988 1.00 91.00 89 VAL A CA 1
ATOM 705 C C . VAL A 1 89 ? -9.659 0.364 8.776 1.00 91.00 89 VAL A C 1
ATOM 707 O O . VAL A 1 89 ? -9.969 -0.790 9.060 1.00 91.00 89 VAL A O 1
ATOM 710 N N . VAL A 1 90 ? -8.489 0.898 9.115 1.00 90.62 90 VAL A N 1
ATOM 711 C CA . VAL A 1 90 ? -7.449 0.198 9.870 1.00 90.62 90 VAL A CA 1
ATOM 712 C C . VAL A 1 90 ? -7.367 0.784 11.267 1.00 90.62 90 VAL A C 1
ATOM 714 O O . VAL A 1 90 ? -7.069 1.965 11.433 1.00 90.62 90 VAL A O 1
ATOM 717 N N . SER A 1 91 ? -7.597 -0.055 12.275 1.00 90.44 91 SER A N 1
ATOM 718 C CA . SER A 1 91 ? -7.334 0.279 13.676 1.00 90.44 91 SER A CA 1
ATOM 719 C C . SER A 1 91 ? -5.890 -0.060 14.026 1.00 90.44 91 SER A C 1
ATOM 721 O O . SER A 1 91 ? -5.478 -1.198 13.811 1.00 90.44 91 SER A O 1
ATOM 723 N N . MET A 1 92 ? -5.135 0.890 14.586 1.00 88.69 92 MET A N 1
ATOM 724 C CA . MET A 1 92 ? -3.750 0.676 15.042 1.00 88.69 92 MET A CA 1
ATOM 725 C C . MET A 1 92 ? -3.640 0.101 16.462 1.00 88.69 92 MET A C 1
ATOM 727 O O . MET A 1 92 ? -2.529 -0.114 16.937 1.00 88.69 92 MET A O 1
ATOM 731 N N . THR A 1 93 ? -4.759 -0.144 17.147 1.00 85.25 93 THR A N 1
ATOM 732 C CA . THR A 1 93 ? -4.783 -0.773 18.476 1.00 85.25 93 THR A CA 1
ATOM 733 C C . THR A 1 93 ? -5.327 -2.195 18.393 1.00 85.25 93 THR A C 1
ATOM 735 O O . THR A 1 93 ? -6.295 -2.445 17.674 1.00 85.25 93 THR A O 1
ATOM 738 N N . ASP A 1 94 ? -4.714 -3.114 19.141 1.00 79.75 94 ASP A N 1
ATOM 739 C CA . ASP A 1 94 ? -5.202 -4.493 19.313 1.00 79.75 94 ASP A CA 1
ATOM 740 C C . ASP A 1 94 ? -6.311 -4.590 20.370 1.00 79.75 94 ASP A C 1
ATOM 742 O O . ASP A 1 94 ? -7.077 -5.550 20.390 1.00 79.75 94 ASP A O 1
ATOM 746 N N . THR A 1 95 ? -6.418 -3.587 21.244 1.00 80.25 95 THR A N 1
ATOM 747 C CA . THR A 1 95 ? -7.441 -3.542 22.285 1.00 80.25 95 THR A CA 1
ATOM 748 C C . THR A 1 95 ? -8.780 -3.033 21.743 1.00 80.25 95 THR A C 1
ATOM 750 O O . THR A 1 95 ? -8.801 -2.107 20.918 1.00 80.25 95 THR A O 1
ATOM 753 N N . PRO A 1 96 ? -9.909 -3.589 22.227 1.00 73.31 96 PRO A N 1
ATOM 754 C CA . PRO A 1 96 ? -11.232 -3.049 21.950 1.00 73.31 96 PRO A CA 1
ATOM 755 C C . PRO A 1 96 ? -11.297 -1.591 22.400 1.00 73.31 96 PRO A C 1
ATOM 757 O O . PRO A 1 96 ? -10.995 -1.268 23.550 1.00 73.31 96 PRO A O 1
ATOM 760 N N . GLN A 1 97 ? -11.664 -0.702 21.483 1.00 74.81 97 GLN A N 1
ATOM 761 C CA . GLN A 1 97 ? -11.853 0.702 21.816 1.00 74.81 97 GLN A CA 1
ATOM 762 C C . GLN A 1 97 ? -13.263 0.953 22.358 1.00 74.81 97 GLN A C 1
ATOM 764 O O . GLN A 1 97 ? -14.194 0.235 21.984 1.00 74.81 97 GLN A O 1
ATOM 769 N N . PRO A 1 98 ? -13.443 1.990 23.199 1.00 78.62 98 PRO A N 1
ATOM 770 C CA . PRO A 1 98 ? -14.767 2.435 23.612 1.00 78.62 98 PRO A CA 1
ATOM 771 C C . PRO A 1 98 ? -15.661 2.691 22.396 1.00 78.62 98 PRO A C 1
ATOM 773 O O . PRO A 1 98 ? -15.184 3.176 21.364 1.00 78.62 98 PRO A O 1
ATOM 776 N N . ALA A 1 99 ? -16.957 2.405 22.525 1.00 72.94 99 ALA A N 1
ATOM 777 C CA . ALA A 1 99 ? -17.930 2.689 21.476 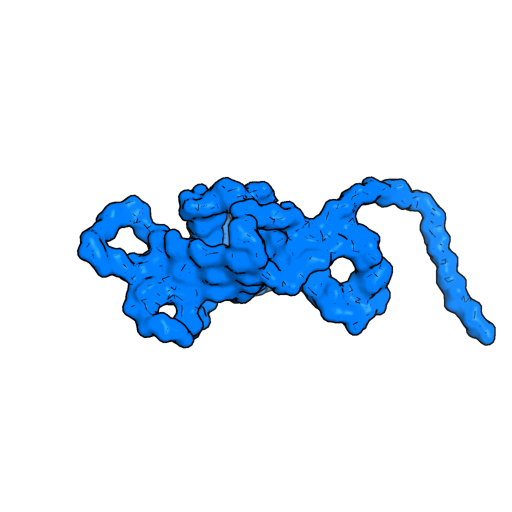1.00 72.94 99 ALA A CA 1
ATOM 778 C C . ALA A 1 99 ? -17.854 4.174 21.068 1.00 72.94 99 ALA A C 1
ATOM 780 O O . ALA A 1 99 ? -17.935 5.063 21.913 1.00 72.94 99 ALA A O 1
ATOM 781 N N . GLY A 1 100 ? -17.645 4.438 19.775 1.00 72.81 100 GLY A N 1
ATOM 782 C CA . GLY A 1 100 ? -17.498 5.795 19.230 1.00 72.81 100 GLY A CA 1
ATOM 783 C C . GLY A 1 100 ? -16.071 6.362 19.222 1.00 72.81 100 GLY A C 1
ATOM 784 O O . GLY A 1 100 ? -15.852 7.426 18.645 1.00 72.81 100 GLY A O 1
ATOM 785 N N . SER A 1 101 ? -15.075 5.670 19.788 1.00 77.75 101 SER A N 1
ATOM 786 C CA . SER A 1 101 ? -13.674 6.084 19.649 1.00 77.75 101 SER A CA 1
ATOM 787 C C . SER A 1 101 ? -13.174 5.825 18.228 1.00 77.75 101 SER A C 1
ATOM 789 O O . SER A 1 101 ? -13.164 4.695 17.751 1.00 77.75 101 SER A O 1
ATOM 791 N N . THR A 1 102 ? -12.692 6.878 17.572 1.00 78.06 102 THR A N 1
ATOM 792 C CA . THR A 1 102 ? -12.019 6.835 16.259 1.00 78.06 102 THR A CA 1
ATOM 793 C C . THR A 1 102 ? -10.507 7.060 16.378 1.00 78.06 102 THR A C 1
ATOM 795 O O . THR A 1 102 ? -9.790 7.192 15.380 1.00 78.06 102 THR A O 1
ATOM 798 N N . ARG A 1 103 ? -9.989 7.116 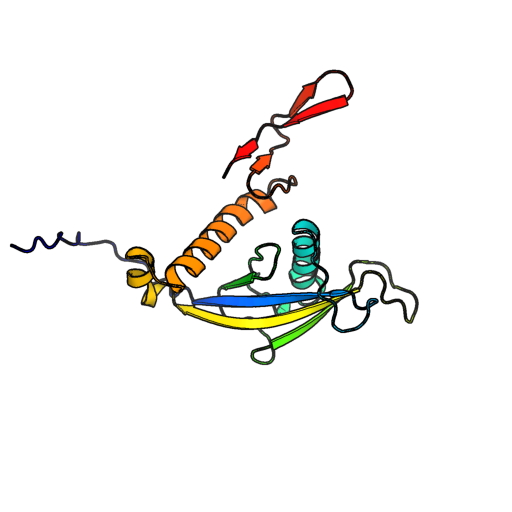17.612 1.00 79.38 103 ARG A N 1
ATOM 799 C CA . ARG A 1 103 ? -8.585 7.418 17.897 1.00 79.38 103 ARG A CA 1
ATOM 800 C C . ARG A 1 103 ? -7.684 6.321 17.335 1.00 79.38 103 ARG A C 1
ATOM 802 O O . ARG A 1 103 ? -7.839 5.157 17.664 1.00 79.38 103 ARG A O 1
ATOM 809 N N . GLY A 1 104 ? -6.704 6.681 16.511 1.00 81.88 104 GLY A N 1
ATOM 810 C CA . GLY A 1 104 ? -5.788 5.693 15.925 1.00 81.88 104 GLY A CA 1
ATOM 811 C C . GLY A 1 104 ? -6.424 4.794 14.860 1.00 81.88 104 GLY A C 1
ATOM 812 O O . GLY A 1 104 ? -5.803 3.805 14.470 1.00 81.88 104 GLY A O 1
ATOM 813 N N . GLN A 1 105 ? -7.622 5.141 14.379 1.00 88.50 105 GLN A N 1
ATOM 814 C CA . GLN A 1 105 ? -8.201 4.553 13.179 1.00 88.50 105 GLN A CA 1
ATOM 815 C C . GLN A 1 105 ? -7.845 5.402 11.958 1.00 88.50 105 GLN A C 1
ATOM 817 O O . GLN A 1 105 ? -7.952 6.633 11.975 1.00 88.50 105 GLN A O 1
ATOM 822 N N . PHE A 1 106 ? -7.438 4.732 10.887 1.00 89.06 106 PHE A N 1
ATOM 823 C CA . PHE A 1 106 ? -7.062 5.343 9.620 1.00 89.06 106 PHE A CA 1
ATOM 824 C C . PHE A 1 106 ? -7.945 4.794 8.513 1.00 89.06 106 PHE A C 1
ATOM 826 O O . PHE A 1 106 ? -8.069 3.580 8.351 1.00 89.06 106 PHE A O 1
ATOM 833 N N . ARG A 1 107 ? -8.542 5.693 7.736 1.00 90.56 107 ARG A N 1
ATOM 834 C CA . ARG A 1 107 ? -9.206 5.340 6.489 1.00 90.56 107 ARG A CA 1
ATOM 835 C C . ARG A 1 107 ? -8.164 5.312 5.385 1.00 90.56 107 ARG A C 1
ATOM 837 O O . ARG A 1 107 ? -7.407 6.267 5.218 1.00 90.56 107 ARG A O 1
ATOM 844 N N . ILE A 1 108 ? -8.130 4.206 4.660 1.00 90.88 108 ILE A N 1
ATOM 845 C CA . ILE A 1 108 ? -7.213 3.972 3.556 1.00 90.88 108 ILE A CA 1
ATOM 846 C C . ILE A 1 108 ? -8.048 3.815 2.302 1.00 90.88 108 ILE A C 1
ATOM 848 O O . ILE A 1 108 ? -8.864 2.900 2.212 1.00 90.88 108 ILE A O 1
ATOM 852 N N . LYS A 1 109 ? -7.819 4.693 1.334 1.00 91.25 109 LYS A N 1
ATOM 853 C CA . LYS A 1 109 ? -8.401 4.600 0.005 1.00 91.25 109 LYS A CA 1
ATOM 854 C C . LYS A 1 109 ? -7.339 4.130 -0.971 1.00 91.25 109 LYS A C 1
ATOM 856 O O . LYS A 1 109 ? -6.280 4.743 -1.094 1.00 91.25 109 LYS A O 1
ATOM 861 N N . LEU A 1 110 ? -7.641 3.035 -1.650 1.00 90.81 110 LEU A N 1
ATOM 862 C CA . LEU A 1 110 ? -6.830 2.456 -2.706 1.00 90.81 110 LEU A CA 1
ATOM 863 C C . LEU A 1 110 ? -7.503 2.741 -4.037 1.00 90.81 110 LEU A C 1
ATOM 865 O O . LEU A 1 110 ? -8.697 2.488 -4.181 1.00 90.81 110 LEU A O 1
ATOM 869 N N . VAL A 1 111 ? -6.744 3.246 -5.005 1.00 90.75 111 VAL A N 1
ATOM 870 C CA . VAL A 1 111 ? -7.225 3.497 -6.368 1.00 90.75 111 VAL A CA 1
ATOM 871 C C . VAL A 1 111 ? -6.231 2.904 -7.355 1.00 90.75 111 VAL A C 1
ATOM 873 O O . VAL A 1 111 ? -5.054 3.260 -7.337 1.00 90.75 111 VAL A O 1
ATOM 876 N N . LYS A 1 112 ? -6.685 1.993 -8.218 1.00 89.81 112 LYS A N 1
ATOM 877 C CA . LYS A 1 112 ? -5.885 1.457 -9.322 1.00 89.81 112 LYS A CA 1
ATOM 878 C C . LYS A 1 112 ? -5.596 2.589 -10.305 1.00 89.81 112 LYS A C 1
ATOM 880 O O . LYS A 1 112 ? -6.522 3.175 -10.856 1.00 89.81 112 LYS A O 1
ATOM 885 N N . VAL A 1 113 ? -4.316 2.863 -10.532 1.00 87.75 113 VAL A N 1
ATOM 886 C CA . VAL A 1 113 ? -3.864 3.908 -11.461 1.00 87.75 113 VAL A CA 1
ATOM 887 C C . VAL A 1 113 ? -3.406 3.307 -12.774 1.00 87.75 113 VAL A C 1
ATOM 889 O O . VAL A 1 113 ? -3.757 3.810 -13.835 1.00 87.75 113 VAL A O 1
ATOM 892 N N . ASN A 1 114 ? -2.611 2.236 -12.719 1.00 84.25 114 ASN A N 1
ATOM 893 C CA . ASN A 1 114 ? -2.008 1.680 -13.923 1.00 84.25 114 ASN A CA 1
ATOM 894 C C . ASN A 1 114 ? -1.787 0.167 -13.814 1.00 84.25 114 ASN A C 1
ATOM 896 O O . ASN A 1 114 ? -1.602 -0.374 -12.724 1.00 84.25 114 ASN A O 1
ATOM 900 N N . GLU A 1 115 ? -1.777 -0.507 -14.960 1.00 84.75 115 GLU A N 1
ATOM 901 C CA . GLU A 1 115 ? -1.394 -1.911 -15.108 1.00 84.75 115 GLU A CA 1
ATOM 902 C C . GLU A 1 115 ? -0.288 -2.002 -16.159 1.00 84.75 115 GLU A C 1
ATOM 904 O O . GLU A 1 115 ? -0.485 -1.699 -17.336 1.00 84.75 115 GLU A O 1
ATOM 909 N N . ILE A 1 116 ? 0.900 -2.404 -15.717 1.00 80.06 116 ILE A N 1
ATOM 910 C CA . ILE A 1 116 ? 2.104 -2.475 -16.534 1.00 80.06 116 ILE A CA 1
ATOM 911 C C . ILE A 1 116 ? 2.450 -3.941 -16.752 1.00 80.06 116 ILE A C 1
ATOM 913 O O . ILE A 1 116 ? 2.705 -4.699 -15.817 1.00 80.06 116 ILE A O 1
ATOM 917 N N . ASN A 1 117 ? 2.498 -4.337 -18.019 1.00 78.62 117 ASN A N 1
ATOM 918 C CA . ASN A 1 117 ? 3.045 -5.622 -18.421 1.00 78.62 117 ASN A CA 1
ATOM 919 C C . ASN A 1 117 ? 4.537 -5.444 -18.717 1.00 78.62 117 ASN A C 1
ATOM 921 O O . ASN A 1 117 ? 4.897 -4.886 -19.756 1.00 78.62 117 ASN A O 1
ATOM 925 N N . ILE A 1 118 ? 5.393 -5.887 -17.793 1.00 71.81 118 ILE A N 1
ATOM 926 C CA . ILE A 1 118 ? 6.843 -5.659 -17.886 1.00 71.81 118 ILE A CA 1
ATOM 927 C C . ILE A 1 118 ? 7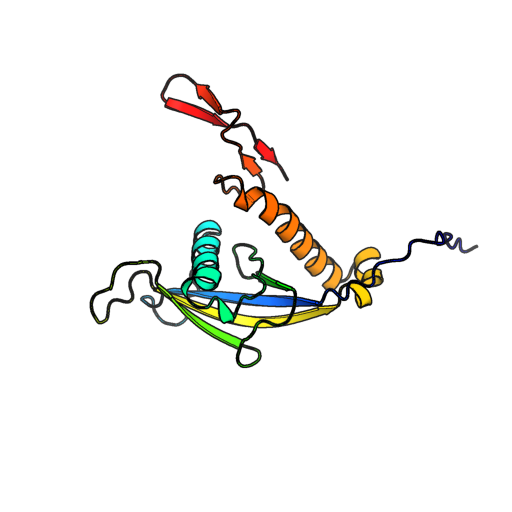.420 -6.362 -19.114 1.00 71.81 118 ILE A C 1
ATOM 929 O O . ILE A 1 118 ? 8.218 -5.773 -19.833 1.00 71.81 118 ILE A O 1
ATOM 933 N N . SER A 1 119 ? 6.967 -7.581 -19.410 1.00 70.12 119 SER A N 1
ATOM 934 C CA . SER A 1 119 ? 7.464 -8.374 -20.538 1.00 70.12 119 SER A CA 1
ATOM 935 C C . SER A 1 119 ? 7.178 -7.695 -21.879 1.00 70.12 119 SER A C 1
ATOM 937 O O . SER A 1 119 ? 8.037 -7.666 -22.753 1.00 70.12 119 SER A O 1
ATOM 939 N N . ARG A 1 120 ? 5.995 -7.081 -22.034 1.00 68.94 120 ARG A N 1
ATOM 940 C CA . ARG A 1 120 ? 5.637 -6.347 -23.262 1.00 68.94 120 ARG A CA 1
ATOM 941 C C . ARG A 1 120 ? 6.322 -4.992 -23.392 1.00 68.94 120 ARG A C 1
ATOM 943 O O . ARG A 1 120 ? 6.487 -4.517 -24.508 1.00 68.94 120 ARG A O 1
ATOM 950 N N . ARG A 1 121 ? 6.703 -4.374 -22.274 1.00 71.00 121 ARG A N 1
ATOM 951 C CA . ARG A 1 121 ? 7.339 -3.048 -22.248 1.00 71.00 121 ARG A CA 1
ATOM 952 C C . ARG A 1 121 ? 8.830 -3.090 -21.933 1.00 71.00 121 ARG A C 1
ATOM 954 O O . ARG A 1 121 ? 9.426 -2.050 -21.683 1.00 71.00 121 ARG A O 1
ATOM 961 N N . ALA A 1 122 ? 9.451 -4.267 -21.987 1.00 70.00 122 ALA A N 1
ATOM 962 C CA . ALA A 1 122 ? 10.871 -4.435 -21.699 1.00 70.00 122 ALA A CA 1
ATOM 963 C C . ALA A 1 122 ? 11.740 -3.528 -22.583 1.00 70.00 122 ALA A C 1
ATOM 965 O O . ALA A 1 122 ? 12.629 -2.856 -22.073 1.00 70.00 122 ALA A O 1
ATOM 966 N N . ASN A 1 123 ? 11.427 -3.428 -23.878 1.00 69.75 123 ASN A N 1
ATOM 967 C CA . ASN A 1 123 ? 12.163 -2.555 -24.793 1.00 69.75 123 ASN A CA 1
ATOM 968 C C . ASN A 1 123 ? 12.044 -1.074 -24.400 1.00 69.75 123 ASN A C 1
ATOM 970 O O . ASN A 1 123 ? 13.066 -0.409 -24.310 1.00 69.75 123 ASN A O 1
ATOM 974 N N . GLU A 1 124 ? 10.844 -0.583 -24.071 1.00 72.56 124 GLU A N 1
ATOM 975 C CA . GLU A 1 124 ? 10.622 0.804 -23.612 1.00 72.56 124 GLU A CA 1
ATOM 976 C C . GLU A 1 124 ? 11.342 1.098 -22.284 1.00 72.56 124 GLU A C 1
ATOM 978 O O . GLU A 1 124 ? 11.879 2.186 -22.064 1.00 72.56 124 GLU A O 1
ATOM 983 N N . ILE A 1 125 ? 11.385 0.114 -21.382 1.00 71.19 125 ILE A N 1
ATOM 984 C CA . ILE A 1 125 ? 12.111 0.219 -20.113 1.00 71.19 125 ILE A CA 1
ATOM 985 C C . ILE A 1 125 ? 13.619 0.332 -20.375 1.00 71.19 125 ILE A C 1
ATOM 987 O O . ILE A 1 125 ? 14.272 1.178 -19.768 1.00 71.19 125 ILE A O 1
ATOM 991 N N . LEU A 1 126 ? 14.158 -0.481 -21.290 1.00 73.88 126 LEU A N 1
ATOM 992 C CA . LEU A 1 126 ? 15.588 -0.544 -21.604 1.00 73.88 126 LEU A CA 1
ATOM 993 C C . LEU A 1 126 ? 16.083 0.652 -22.426 1.00 73.88 126 LEU A C 1
ATOM 995 O O . LEU A 1 126 ? 17.209 1.097 -22.219 1.00 73.88 126 LEU A O 1
ATOM 999 N N . THR A 1 127 ? 15.267 1.184 -23.338 1.00 74.62 127 THR A N 1
ATOM 1000 C CA . THR A 1 127 ? 15.630 2.360 -24.148 1.00 74.62 127 THR A CA 1
ATOM 1001 C C . THR A 1 127 ? 15.507 3.674 -23.376 1.00 74.62 127 THR A C 1
ATOM 1003 O O . THR A 1 127 ? 16.063 4.682 -23.803 1.00 74.62 127 THR A O 1
ATOM 1006 N N . GLY A 1 128 ? 14.814 3.668 -22.233 1.00 67.44 128 GLY A N 1
ATOM 1007 C CA . GLY A 1 128 ? 14.625 4.840 -21.381 1.00 67.44 128 GLY A CA 1
ATOM 1008 C C . GLY A 1 128 ? 13.697 5.903 -21.984 1.00 67.44 128 GLY A C 1
ATOM 1009 O O . GLY A 1 128 ? 13.158 5.750 -23.077 1.00 67.44 128 GLY A O 1
ATOM 1010 N N . GLY A 1 129 ? 13.485 6.991 -21.235 1.00 66.31 129 GLY A N 1
ATOM 1011 C CA . GLY A 1 129 ? 12.773 8.186 -21.712 1.00 66.31 129 GLY A CA 1
ATOM 1012 C C . GLY A 1 129 ? 11.243 8.156 -21.628 1.00 66.31 129 GLY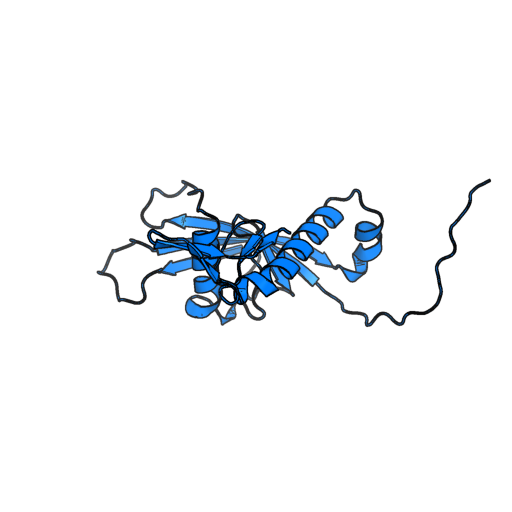 A C 1
ATOM 1013 O O . GLY A 1 129 ? 10.618 9.161 -21.950 1.00 66.31 129 GLY A O 1
ATOM 1014 N N . SER A 1 130 ? 10.633 7.058 -21.170 1.00 73.31 130 SER A N 1
ATOM 1015 C CA . SER A 1 130 ? 9.177 6.961 -20.982 1.00 73.31 130 SER A CA 1
ATOM 1016 C C . SER A 1 130 ? 8.773 6.984 -19.501 1.00 73.31 130 SER A C 1
ATOM 1018 O O . SER A 1 130 ? 9.535 6.549 -18.631 1.00 73.31 130 SER A O 1
ATOM 1020 N N . ASP A 1 131 ? 7.540 7.410 -19.210 1.00 76.00 131 ASP A N 1
ATOM 1021 C CA . ASP A 1 131 ? 6.948 7.328 -17.862 1.00 76.00 131 ASP A CA 1
ATOM 1022 C C . ASP A 1 131 ? 6.939 5.885 -17.329 1.00 76.00 131 ASP A C 1
ATOM 1024 O O . ASP A 1 131 ? 7.100 5.636 -16.134 1.00 76.00 131 ASP A O 1
ATOM 1028 N N . VAL A 1 132 ? 6.815 4.900 -18.225 1.00 73.31 132 VAL A N 1
ATOM 1029 C CA . VAL A 1 132 ? 6.865 3.475 -17.878 1.00 73.31 132 VAL A CA 1
ATOM 1030 C C . VAL A 1 132 ? 8.244 3.090 -17.348 1.00 73.31 132 VAL A C 1
ATOM 1032 O O . VAL A 1 132 ? 8.332 2.353 -16.363 1.00 73.31 132 VAL A O 1
ATOM 1035 N N . SER A 1 133 ? 9.316 3.605 -17.957 1.00 75.00 133 SER A N 1
ATOM 1036 C CA . SER A 1 133 ? 10.690 3.366 -17.509 1.00 75.00 133 SER A CA 1
ATOM 1037 C C . SER A 1 133 ? 10.893 3.907 -16.087 1.00 75.00 133 SER A C 1
ATOM 1039 O O . SER A 1 133 ? 11.492 3.228 -15.256 1.00 75.00 133 SER A O 1
ATOM 1041 N N . GLN A 1 134 ? 10.330 5.080 -15.767 1.00 79.06 134 GLN A N 1
ATOM 1042 C CA . GLN A 1 134 ? 10.391 5.651 -14.414 1.00 79.06 134 GLN A CA 1
ATOM 1043 C C . GLN A 1 134 ? 9.638 4.792 -13.393 1.00 79.06 134 GLN A C 1
ATOM 1045 O O . GLN A 1 134 ? 10.190 4.467 -12.343 1.00 79.06 134 GLN A O 1
ATOM 1050 N N . ILE A 1 135 ? 8.412 4.361 -13.711 1.00 78.69 135 ILE A N 1
ATOM 1051 C CA . ILE A 1 135 ? 7.615 3.509 -12.815 1.00 78.69 135 ILE A CA 1
ATOM 1052 C C . ILE A 1 135 ? 8.319 2.166 -12.569 1.00 78.69 135 ILE A C 1
ATOM 1054 O O . ILE A 1 135 ? 8.358 1.688 -11.433 1.00 78.69 135 ILE A O 1
ATOM 1058 N N . ALA A 1 136 ? 8.909 1.569 -13.608 1.00 76.38 136 ALA A N 1
ATOM 1059 C CA . ALA A 1 136 ? 9.675 0.332 -13.491 1.00 76.38 136 ALA A CA 1
ATOM 1060 C C . ALA A 1 136 ? 10.918 0.506 -12.601 1.00 76.38 136 ALA A C 1
ATOM 1062 O O . ALA A 1 136 ? 11.189 -0.350 -11.757 1.00 76.38 136 ALA A O 1
ATOM 1063 N N . LEU A 1 137 ? 11.637 1.627 -12.733 1.00 77.88 137 LEU A N 1
ATOM 1064 C CA . LEU A 1 137 ? 12.777 1.961 -11.875 1.00 77.88 137 LEU A CA 1
ATOM 1065 C C . LEU A 1 137 ? 12.356 2.157 -10.416 1.00 77.88 137 LEU A C 1
ATOM 1067 O O . LEU A 1 137 ? 12.991 1.598 -9.523 1.00 77.88 137 LEU A O 1
ATOM 1071 N N . THR A 1 138 ? 11.272 2.894 -10.160 1.00 80.31 138 THR A N 1
ATOM 1072 C CA . THR A 1 138 ? 10.729 3.068 -8.804 1.00 80.31 138 THR A CA 1
ATOM 1073 C C . THR A 1 138 ? 10.332 1.727 -8.194 1.00 80.31 138 THR A C 1
ATOM 1075 O O . THR A 1 138 ? 10.686 1.442 -7.052 1.00 80.31 138 THR A O 1
ATOM 1078 N N . PHE A 1 139 ? 9.657 0.865 -8.957 1.00 78.94 139 PHE A N 1
ATOM 1079 C CA . PHE A 1 139 ? 9.309 -0.475 -8.494 1.00 78.94 139 PHE A CA 1
ATOM 1080 C C . PHE A 1 139 ? 10.552 -1.296 -8.138 1.00 78.94 139 PHE A C 1
ATOM 1082 O O . PHE A 1 139 ? 10.614 -1.870 -7.052 1.00 78.94 139 PHE A O 1
ATOM 1089 N N . LEU A 1 140 ? 11.565 -1.313 -9.009 1.00 76.19 140 LEU A N 1
ATOM 1090 C CA . LEU A 1 140 ? 12.807 -2.041 -8.761 1.00 76.19 140 LEU A CA 1
ATOM 1091 C C . LEU A 1 140 ? 13.520 -1.531 -7.501 1.00 76.19 140 LEU A C 1
ATOM 1093 O O . LEU A 1 140 ? 13.944 -2.332 -6.670 1.00 76.19 140 LEU A O 1
ATOM 1097 N N . GLN A 1 141 ? 13.597 -0.210 -7.322 1.00 76.56 141 GLN A N 1
ATOM 1098 C CA . GLN A 1 141 ? 14.146 0.398 -6.110 1.00 76.56 141 GLN A CA 1
ATOM 1099 C C . GLN A 1 141 ? 13.391 -0.068 -4.862 1.00 76.56 141 GLN A C 1
ATOM 1101 O O . GLN A 1 141 ? 14.020 -0.435 -3.873 1.00 76.56 141 GLN A O 1
ATOM 1106 N N . ILE A 1 142 ? 12.058 -0.104 -4.897 1.00 75.75 142 ILE A N 1
ATOM 1107 C CA . ILE A 1 142 ? 11.247 -0.558 -3.762 1.00 75.75 142 ILE A CA 1
ATOM 1108 C C . ILE A 1 142 ? 11.483 -2.045 -3.476 1.00 75.75 142 ILE A C 1
ATOM 1110 O O . ILE A 1 142 ? 11.691 -2.408 -2.320 1.00 75.75 142 ILE A O 1
ATOM 1114 N N . VAL A 1 143 ? 11.491 -2.904 -4.500 1.00 73.50 143 VAL A N 1
ATOM 1115 C CA . VAL A 1 143 ? 11.704 -4.353 -4.337 1.00 73.50 143 VAL A CA 1
ATOM 1116 C C . VAL A 1 143 ? 13.072 -4.641 -3.727 1.00 73.50 143 VAL A C 1
ATOM 1118 O O . VAL A 1 143 ? 13.166 -5.403 -2.764 1.00 73.50 143 VAL A O 1
ATOM 1121 N N . ILE A 1 144 ? 14.126 -3.995 -4.236 1.00 70.75 144 ILE A N 1
ATOM 1122 C CA . ILE A 1 144 ? 15.483 -4.180 -3.711 1.00 70.75 144 ILE A CA 1
ATOM 1123 C C . ILE A 1 144 ? 15.572 -3.688 -2.262 1.00 70.75 144 ILE A C 1
ATOM 1125 O O . ILE A 1 144 ? 16.252 -4.314 -1.457 1.00 70.75 144 ILE A O 1
ATOM 1129 N N . ARG A 1 145 ? 14.863 -2.610 -1.903 1.00 67.06 145 ARG A N 1
ATOM 1130 C CA . ARG A 1 145 ? 14.890 -2.022 -0.553 1.00 67.06 145 ARG A CA 1
ATOM 1131 C C . ARG A 1 145 ? 14.015 -2.756 0.459 1.00 67.06 145 ARG A C 1
ATOM 1133 O O . ARG A 1 145 ? 14.333 -2.763 1.645 1.00 67.06 145 ARG A O 1
ATOM 1140 N N . GLN A 1 146 ? 12.955 -3.422 0.016 1.00 64.06 146 GLN A N 1
ATOM 1141 C CA . GLN A 1 146 ? 12.098 -4.237 0.879 1.00 64.06 146 GLN A CA 1
ATOM 1142 C C . GLN A 1 146 ? 12.839 -5.452 1.452 1.00 64.06 146 GLN A C 1
ATOM 1144 O O . GLN A 1 146 ? 12.656 -5.776 2.624 1.00 64.06 146 GLN A O 1
ATOM 1149 N N . ALA A 1 147 ? 13.731 -6.078 0.676 1.00 61.81 147 ALA A N 1
ATOM 1150 C CA . ALA A 1 147 ? 14.518 -7.223 1.138 1.00 61.81 147 ALA A CA 1
ATOM 1151 C C . ALA A 1 147 ? 15.355 -6.940 2.414 1.00 61.81 147 ALA A C 1
ATOM 1153 O O . ALA A 1 147 ? 15.285 -7.742 3.348 1.00 61.81 147 ALA A O 1
ATOM 1154 N N . PRO A 1 148 ? 16.111 -5.827 2.517 1.00 53.16 148 PRO A N 1
ATOM 1155 C CA . PRO A 1 148 ? 16.807 -5.458 3.745 1.00 53.16 148 PRO A CA 1
ATOM 1156 C C . PRO A 1 148 ? 15.907 -4.781 4.790 1.00 53.16 148 PRO A C 1
ATOM 1158 O O . PRO A 1 148 ? 16.090 -5.056 5.970 1.00 53.16 148 PRO A O 1
ATOM 1161 N N . MET A 1 149 ? 14.907 -3.967 4.415 1.00 56.19 149 MET A N 1
ATOM 1162 C CA . MET A 1 149 ? 14.016 -3.311 5.398 1.00 56.19 149 MET A CA 1
ATOM 1163 C C . MET A 1 149 ? 13.235 -4.309 6.269 1.00 56.19 149 MET A C 1
ATOM 1165 O O . MET A 1 149 ? 12.896 -3.994 7.405 1.00 56.19 149 MET A O 1
ATOM 1169 N N . LEU A 1 150 ? 12.973 -5.519 5.766 1.00 55.16 150 LEU A N 1
ATOM 1170 C CA . LEU A 1 150 ? 12.371 -6.603 6.551 1.00 55.16 150 LEU A CA 1
ATOM 1171 C C . LEU A 1 150 ? 13.357 -7.275 7.525 1.00 55.16 150 LEU A C 1
ATOM 1173 O O . LEU A 1 150 ? 12.919 -7.885 8.496 1.00 55.16 150 LEU A O 1
ATOM 1177 N N . LYS A 1 151 ? 14.671 -7.193 7.272 1.00 53.41 151 LYS A N 1
ATOM 1178 C CA . LYS A 1 151 ? 15.715 -7.837 8.090 1.00 53.41 151 LYS A CA 1
ATOM 1179 C C . LYS A 1 151 ? 16.273 -6.928 9.178 1.00 53.41 151 LYS A C 1
ATOM 1181 O O . LYS A 1 151 ? 16.681 -7.417 10.228 1.00 53.41 151 LYS A O 1
ATOM 1186 N N . THR A 1 152 ? 16.302 -5.623 8.948 1.00 50.53 152 THR A N 1
ATOM 1187 C CA . THR A 1 152 ? 16.950 -4.663 9.842 1.00 50.53 152 THR A CA 1
ATOM 1188 C C . THR A 1 152 ? 15.936 -3.632 10.307 1.00 50.53 152 THR A C 1
ATOM 1190 O O . THR A 1 152 ? 15.408 -2.851 9.525 1.00 50.53 152 THR A O 1
ATOM 1193 N N . ASN A 1 153 ? 15.675 -3.610 11.617 1.00 50.91 153 ASN A N 1
ATOM 1194 C CA . ASN A 1 153 ? 14.684 -2.744 12.269 1.00 50.91 153 ASN A CA 1
ATOM 1195 C C . ASN A 1 153 ? 15.086 -1.244 12.291 1.00 50.91 153 ASN A C 1
ATOM 1197 O O . ASN A 1 153 ? 14.650 -0.480 13.151 1.00 50.91 153 ASN A O 1
ATOM 1201 N N . THR A 1 154 ? 15.962 -0.817 11.379 1.00 43.59 154 THR A N 1
ATOM 1202 C CA . THR A 1 154 ? 16.555 0.519 11.283 1.00 43.59 154 THR A CA 1
ATOM 1203 C C . THR A 1 154 ? 16.117 1.173 9.976 1.00 43.59 154 THR A C 1
ATOM 1205 O O . THR A 1 154 ? 16.721 1.045 8.915 1.00 43.59 154 THR A O 1
ATOM 1208 N N . PHE A 1 155 ? 14.997 1.882 10.062 1.00 48.03 155 PHE A N 1
ATOM 1209 C CA . PHE A 1 155 ? 14.362 2.547 8.933 1.00 48.03 155 PHE A CA 1
ATOM 1210 C C . PHE A 1 155 ? 14.976 3.937 8.722 1.00 48.03 155 PHE A C 1
ATOM 1212 O O . PHE A 1 155 ? 14.523 4.910 9.324 1.00 48.03 155 PHE A O 1
ATOM 1219 N N . ASN A 1 156 ? 15.979 4.054 7.850 1.00 50.41 156 ASN A N 1
ATOM 1220 C CA . ASN A 1 156 ? 16.324 5.332 7.224 1.00 50.41 156 ASN A CA 1
ATOM 1221 C C . ASN A 1 156 ? 16.210 5.204 5.696 1.00 50.41 156 ASN A C 1
ATOM 1223 O O . ASN A 1 156 ? 16.541 4.179 5.104 1.00 50.41 156 ASN A O 1
ATOM 1227 N N . THR A 1 157 ? 15.707 6.260 5.061 1.00 51.66 157 THR A N 1
ATOM 1228 C CA . THR A 1 157 ? 15.213 6.363 3.680 1.00 51.66 157 THR A CA 1
ATOM 1229 C C . THR A 1 157 ? 16.215 5.956 2.595 1.00 51.66 157 THR A C 1
ATOM 1231 O O . THR A 1 157 ? 15.805 5.863 1.446 1.00 51.66 157 THR A O 1
ATOM 1234 N N . ARG A 1 158 ? 17.491 5.714 2.906 1.00 54.94 158 ARG A N 1
ATOM 1235 C CA . ARG A 1 158 ? 18.529 5.217 1.977 1.00 54.94 158 ARG A CA 1
ATOM 1236 C C . ARG A 1 158 ? 19.625 4.406 2.663 1.00 54.94 158 ARG A C 1
ATOM 1238 O O . ARG A 1 158 ? 20.640 4.110 2.059 1.00 54.94 158 ARG A O 1
ATOM 1245 N N . SER A 1 159 ? 19.480 4.089 3.943 1.00 46.75 159 SER A N 1
ATOM 1246 C CA . SER A 1 159 ? 20.574 3.474 4.689 1.00 46.75 159 SER A CA 1
ATOM 1247 C C . SER A 1 159 ? 20.055 2.409 5.628 1.00 46.75 159 SER A C 1
ATOM 1249 O O . SER A 1 159 ? 19.148 2.663 6.420 1.00 46.75 159 SER A O 1
ATOM 1251 N N . VAL A 1 160 ? 20.658 1.233 5.531 1.00 51.12 160 VAL A N 1
ATOM 1252 C CA . VAL A 1 160 ? 20.312 0.051 6.313 1.00 51.12 160 VAL A CA 1
ATOM 1253 C C . VAL A 1 160 ? 21.410 -0.160 7.343 1.00 51.12 160 VAL A C 1
ATOM 1255 O O . VAL A 1 160 ? 22.571 -0.285 6.960 1.00 51.12 160 VAL A O 1
ATOM 1258 N N . PHE A 1 161 ? 21.059 -0.209 8.630 1.00 57.12 161 PHE A N 1
ATOM 1259 C CA . PHE A 1 161 ? 22.026 -0.367 9.722 1.00 57.12 161 PHE A CA 1
ATOM 1260 C C . PHE A 1 161 ? 21.852 -1.714 10.419 1.00 57.12 161 PHE A C 1
ATOM 1262 O O . PHE A 1 161 ? 20.753 -2.037 10.873 1.00 57.12 161 PHE A O 1
ATOM 1269 N N . THR A 1 162 ? 22.932 -2.475 10.561 1.00 58.19 162 THR A N 1
ATOM 1270 C CA . THR A 1 162 ? 22.884 -3.827 11.135 1.00 58.19 162 THR A CA 1
ATOM 1271 C C . THR A 1 162 ? 23.333 -3.813 12.601 1.00 58.19 162 THR A C 1
ATOM 1273 O O . THR A 1 162 ? 24.359 -3.204 12.914 1.00 58.19 162 THR A O 1
ATOM 1276 N N . PRO A 1 163 ? 22.609 -4.486 13.521 1.00 58.56 163 PRO A N 1
ATOM 1277 C CA . PRO A 1 163 ? 22.974 -4.523 14.941 1.00 58.56 163 PRO A CA 1
ATOM 1278 C C . PRO A 1 163 ? 24.210 -5.388 15.244 1.00 58.56 163 PRO A C 1
ATOM 1280 O O . PRO A 1 163 ? 24.823 -5.226 16.297 1.00 58.56 163 PRO A O 1
ATOM 1283 N N . GLU A 1 164 ? 24.591 -6.287 14.334 1.00 60.22 164 GLU A N 1
ATOM 1284 C CA . GLU A 1 164 ? 25.674 -7.270 14.509 1.00 60.22 164 GLU A CA 1
ATOM 1285 C C . GLU A 1 164 ? 27.070 -6.642 14.638 1.00 60.22 164 GLU A C 1
ATOM 1287 O O . GLU A 1 164 ? 27.964 -7.241 15.225 1.00 60.22 164 GLU A O 1
ATOM 1292 N N . SER A 1 165 ? 27.260 -5.412 14.157 1.00 59.44 165 SER A N 1
ATOM 1293 C CA . SER A 1 165 ? 28.530 -4.687 14.263 1.00 59.44 165 SER A CA 1
ATOM 1294 C C . SER A 1 165 ? 28.364 -3.369 15.023 1.00 59.44 165 SER A C 1
ATOM 1296 O O . SER A 1 165 ? 28.832 -2.321 14.567 1.00 59.44 165 SER A O 1
ATOM 1298 N N . ARG A 1 166 ? 27.643 -3.388 16.154 1.00 59.56 166 ARG A N 1
ATOM 1299 C CA . ARG A 1 166 ? 27.534 -2.208 17.021 1.00 59.56 166 ARG A CA 1
ATOM 1300 C C . ARG A 1 166 ? 28.853 -1.987 17.764 1.00 59.56 166 ARG A C 1
ATOM 1302 O O . ARG A 1 166 ? 29.381 -2.912 18.380 1.00 59.56 166 ARG A O 1
ATOM 1309 N N . LYS A 1 167 ? 29.347 -0.752 17.781 1.00 72.12 167 LYS A N 1
ATOM 1310 C CA . LYS A 1 167 ? 30.457 -0.345 18.650 1.00 72.12 167 LYS A CA 1
ATOM 1311 C C . LYS A 1 167 ? 29.944 0.684 19.645 1.00 72.12 167 LYS A C 1
ATOM 1313 O O . LYS A 1 167 ? 29.458 1.743 19.251 1.00 72.12 167 LYS A O 1
ATOM 1318 N N . SER A 1 168 ? 30.012 0.357 20.930 1.00 63.97 168 SER A N 1
ATOM 1319 C CA . SER A 1 168 ? 29.624 1.283 21.993 1.00 63.97 168 SER A CA 1
ATOM 1320 C C . SER A 1 168 ? 30.682 2.377 22.131 1.00 63.97 168 SER A C 1
ATOM 1322 O O . SER A 1 168 ? 31.875 2.091 22.239 1.00 63.97 168 SER A O 1
ATOM 1324 N N . LEU A 1 169 ? 30.235 3.628 22.096 1.00 69.00 169 LEU A N 1
ATOM 1325 C CA . LEU A 1 169 ? 31.018 4.788 22.492 1.00 69.00 169 LEU A CA 1
ATOM 1326 C C . LEU A 1 169 ? 30.724 5.070 23.969 1.00 69.00 169 LEU A C 1
ATOM 1328 O O . LEU A 1 169 ? 29.609 4.841 24.445 1.00 69.00 169 LEU A O 1
ATOM 1332 N N . ASN A 1 170 ? 31.713 5.577 24.701 1.00 60.03 170 ASN A N 1
ATOM 1333 C CA . ASN A 1 170 ? 31.488 6.011 26.079 1.00 60.03 170 ASN A CA 1
ATOM 1334 C C . ASN A 1 170 ? 30.353 7.051 26.139 1.00 60.03 170 ASN A C 1
ATOM 1336 O O . ASN A 1 170 ? 30.220 7.883 25.243 1.00 60.03 170 ASN A O 1
ATOM 1340 N N . GLY A 1 171 ? 29.530 6.996 27.192 1.00 70.25 171 GLY A N 1
ATOM 1341 C CA . GLY A 1 171 ? 28.403 7.921 27.384 1.00 70.25 171 GLY A CA 1
ATOM 1342 C C . GLY A 1 171 ? 27.049 7.450 26.832 1.00 70.25 171 GLY A C 1
ATOM 1343 O O . GLY A 1 171 ? 26.157 8.270 26.650 1.00 70.25 171 GLY A O 1
ATOM 1344 N N . GLY A 1 172 ? 26.871 6.151 26.562 1.00 70.56 172 GLY A N 1
ATOM 1345 C CA . GLY A 1 172 ? 25.570 5.581 26.170 1.00 70.56 172 GLY A CA 1
ATOM 1346 C C . GLY A 1 172 ? 25.238 5.681 24.676 1.00 70.56 172 GLY A C 1
ATOM 1347 O O . GLY A 1 172 ? 24.167 5.246 24.251 1.00 70.56 172 GLY A O 1
ATOM 1348 N N . PHE A 1 173 ? 26.159 6.195 23.860 1.00 57.22 173 PHE A N 1
ATOM 1349 C CA . PHE A 1 173 ? 26.026 6.226 22.406 1.00 57.22 173 PHE A CA 1
ATOM 1350 C C . PHE A 1 173 ? 26.499 4.909 21.783 1.00 57.22 173 PHE A C 1
ATOM 1352 O O . PHE A 1 173 ? 27.480 4.308 22.215 1.00 57.22 173 PHE A O 1
ATOM 1359 N N . ASN A 1 174 ? 25.823 4.457 20.727 1.00 70.69 174 ASN A N 1
ATOM 1360 C CA . ASN A 1 174 ? 26.233 3.279 19.966 1.00 70.69 174 ASN A CA 1
ATOM 1361 C C . ASN A 1 174 ? 26.380 3.655 18.492 1.00 70.69 174 ASN A C 1
ATOM 1363 O O . ASN A 1 174 ? 25.454 4.210 17.904 1.00 70.69 174 ASN A O 1
ATOM 1367 N N . ILE A 1 175 ? 27.521 3.316 17.894 1.00 73.31 175 ILE A N 1
ATOM 1368 C CA . ILE A 1 175 ? 27.757 3.424 16.453 1.00 73.31 175 ILE A CA 1
ATOM 1369 C C . ILE A 1 175 ? 27.298 2.128 15.799 1.00 73.31 175 ILE A C 1
ATOM 1371 O O . ILE A 1 175 ? 27.663 1.038 16.242 1.00 73.31 175 ILE A O 1
ATOM 1375 N N . TRP A 1 176 ? 26.482 2.259 14.759 1.00 65.88 176 TRP A N 1
ATOM 1376 C CA . TRP A 1 176 ? 25.986 1.145 13.964 1.00 65.88 176 TRP A CA 1
ATOM 1377 C C . TRP A 1 176 ? 26.553 1.298 12.560 1.00 65.88 176 TRP A C 1
ATOM 1379 O O . TRP A 1 176 ? 26.369 2.343 11.935 1.00 65.88 176 TRP A O 1
ATOM 1389 N N . ASN A 1 177 ? 27.237 0.269 12.061 1.00 61.91 177 ASN A N 1
ATOM 1390 C CA . ASN A 1 177 ? 27.644 0.266 10.661 1.00 61.91 177 ASN A CA 1
ATOM 1391 C C . ASN A 1 177 ? 26.412 0.029 9.783 1.00 61.91 177 ASN A C 1
ATOM 1393 O O . ASN A 1 177 ? 25.511 -0.744 10.131 1.00 61.91 177 ASN A O 1
ATOM 1397 N N . GLY A 1 178 ? 26.373 0.703 8.641 1.00 60.84 178 GLY A N 1
ATOM 1398 C CA . GLY A 1 178 ? 25.298 0.557 7.678 1.00 60.84 178 GLY A CA 1
ATOM 1399 C C . GLY A 1 178 ? 25.769 0.807 6.258 1.00 60.84 178 GLY A C 1
ATOM 1400 O O . GLY A 1 178 ? 26.833 1.381 6.033 1.00 60.84 178 GLY A O 1
ATOM 1401 N N . PHE A 1 179 ? 24.957 0.367 5.307 1.00 57.12 179 PHE A N 1
ATOM 1402 C CA . PHE A 1 179 ? 25.185 0.574 3.881 1.00 57.12 179 PHE A CA 1
ATOM 1403 C C . PHE A 1 179 ? 24.223 1.641 3.371 1.00 57.12 179 PHE A C 1
ATOM 1405 O O . PHE A 1 179 ? 23.046 1.624 3.734 1.00 57.12 179 PHE A O 1
ATOM 1412 N N . PHE A 1 180 ? 24.727 2.562 2.549 1.00 47.47 180 PHE A N 1
ATOM 1413 C CA . PHE A 1 180 ? 23.926 3.571 1.861 1.00 47.47 180 PHE A CA 1
ATOM 1414 C C . PHE A 1 180 ? 23.587 3.085 0.446 1.00 47.47 180 PHE A C 1
ATOM 1416 O O . PHE A 1 180 ? 24.469 2.584 -0.251 1.00 47.47 180 PHE A O 1
ATOM 1423 N N . GLN A 1 181 ? 22.326 3.228 0.040 1.00 54.75 181 GLN A N 1
ATOM 1424 C CA . GLN A 1 181 ? 21.786 2.821 -1.255 1.00 54.75 181 GLN A CA 1
ATOM 1425 C C . GLN A 1 181 ? 20.910 3.920 -1.862 1.00 54.75 181 GLN A C 1
ATOM 1427 O O . GLN A 1 181 ? 19.993 4.421 -1.167 1.00 54.75 181 GLN A O 1
#

Solvent-accessible surface area (backbone atoms only — not comparable to full-atom v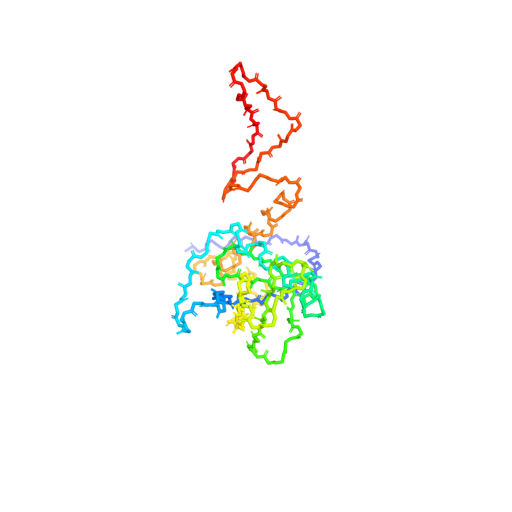alues): 10893 Å² total; per-residue (Å²): 139,85,87,78,81,84,80,83,84,86,74,88,71,76,84,64,80,47,39,40,29,39,27,42,47,46,56,28,57,59,71,50,70,91,87,58,78,55,90,62,55,44,66,61,38,42,54,53,50,52,43,34,41,68,70,71,40,38,82,36,32,69,64,69,59,51,68,73,24,74,43,50,32,37,24,75,41,85,63,68,52,82,69,62,49,47,78,48,75,40,67,77,61,95,65,89,68,61,91,87,64,41,80,66,26,33,35,36,38,40,34,63,74,47,77,45,50,49,65,84,38,43,66,52,44,73,72,46,96,41,75,64,23,53,53,52,50,53,50,51,53,45,57,65,49,48,64,52,58,76,74,30,98,40,93,49,101,41,37,48,40,44,78,90,58,57,45,77,44,90,91,86,45,70,47,61,52,63,51,79,104

Nearest PDB structures (foldseek):
  4z4e-assembly1_A  TM=7.863E-01  e=2.093E-07  Homo sapiens
  4z4h-assembly1_A  TM=7.945E-01  e=2.223E-07  Homo sapiens
  5w6v-assembly1_A  TM=7.583E-01  e=3.192E-07  Homo sapiens
  7sva-assembly1_A  TM=7.631E-01  e=1.003E-06  Arabidopsis thaliana

Secondary structure (DSSP, 8-state):
---PPPPPP---------EEEEEEEEEEESSSPTT------HHHHHHHHHHIIIII-TTTSSSPPEE-SSSEEEEES----SSSEEEEEEES-SSPPPTT--TTEEEEEEEEEEEEETTTTHHHHHH--SHHHHHHHHHHHHHHHHHHHTT-S--BTTEEEEEEEEEEPTTS-EEEEEEE-

pLDDT: mean 72.21, std 15.82, range [32.34, 91.81]

Sequence (181 aa):
MTVSLPVRPGFRFFELHLRLILVTVVISPVAERPGRDVELNSRRGHEIIHRLQNITAPAVFNPRAFFDGKKNLFSVGPLKMQGNAAEFVVSMTDTPQPAGSTRGQFRIKLVKVNEINISRRANEILTGGSDVSQIALTFLQIVIRQAPMLKTNTFNTRSVFTPESRKSLNGGFNIWNGFFQ

Radius of gyration: 20.75 Å; Cα contacts (8 Å, |Δi|>4): 252; chains: 1; bounding box: 49×35×70 Å

Foldseek 3Di:
DDDDDDDDDDDPPPLPQFKKWKKWKQKDQPPDDPPDRDFDALVVLCLQLVQCCPPFCVQQPVPHWFDLSGTIIMHRDHGPAPPFKDKTKGAPDPDDDPVPDSPRIMIMMIGTDDIDRCSVCVVVLVVDDDPNVVVVVSVVVRVVVVVQVVVAVDDDSFKGWDPPDWDDDPPRDIDTDIDGD